Protein AF-A0AAD6SG02-F1 (afdb_monomer)

Solvent-accessible surface area (backbone atoms only — not comparable to full-atom values): 14757 Å² total; per-residue (Å²): 93,49,51,23,67,44,39,67,16,34,72,58,16,88,89,40,62,62,40,61,66,57,55,52,52,49,40,53,73,75,54,38,79,40,80,35,87,53,68,49,73,53,97,45,75,74,52,31,42,57,50,50,43,52,45,34,48,48,55,24,46,65,32,38,82,73,59,58,74,80,55,66,58,57,78,75,58,60,16,62,58,70,32,59,84,65,66,60,74,42,79,28,72,72,59,59,34,98,84,31,44,54,74,84,44,74,71,48,25,48,51,25,42,72,73,32,95,89,47,54,52,52,40,56,79,69,66,54,58,76,76,48,30,48,30,35,42,45,66,53,49,62,29,78,89,39,79,84,65,58,60,81,80,37,58,69,34,42,53,46,44,51,53,49,48,55,54,38,36,74,62,66,23,28,36,34,45,33,25,61,38,40,81,71,73,44,97,46,27,24,41,44,69,76,54,44,51,52,36,52,74,70,67,43,42,39,30,48,27,64,65,45,88,57,67,81,71,41,84,88,68,87,69,48,34,46,81,44,82,32,99,59,58,40,89,68,68,32,47,34,41,80,43,71,58,91,56,69,71,81,73,41,71,62,63,66,72,80,112

Radius of gyration: 18.02 Å; Cα contacts (8 Å, |Δi|>4): 432; chains: 1; bounding box: 45×38×44 Å

Sequence (259 aa):
MPHSHHSHSGQFCIHAAGTLQEGVLEAIRQGFQVYGLTECKSITPEEFALQFEHFLVEAHRIKLTHYITPLDLEELDSLLQRRRGLVEYIVGSVHHVNGIPIDFDLVTFRKAVESMESTLPATKDGGFLSVKPEIIEHLDLCRLYNSTLQLSEYPEALARVERNIIYAVRYEASFEINASALHKGWSTPYPGEDLLQIILKHGGRLILSNDSHGPHDRAGVTELWFLEHSETPNASGRNIKATKMDRPWAADAFWTRFS

pLDDT: mean 76.04, std 14.88, range [25.83, 96.69]

Secondary structure (DSSP, 8-state):
--EE-----TTT-TT--S-HHHHHHHHHHHT-SEE-------SSHHHHHHHHHHHHHHHHHHHHTTS------SSSHHHHHHTBTTB---EE---EETTEESSS-HHHHHHHHHTSSS--GGGS--GGGGG--SEE--TTGGGTT-TT--GGG-HHHHHHHHHHHHHHHHTT-EEEEBTHHHHTT-SS-BSPHHHHHHHHHTTPEEEE-TT---GGGGTT----EEEEE-SS--TTS-SEEEEE--S-GGG-TTGGG--

Nearest PDB structures (foldseek):
  2yxo-assembly1_B  TM=6.635E-01  e=6.349E-08  Thermus thermophilus
  8dkq-assembly1_A  TM=3.749E-01  e=1.890E+00  Sinorhizobium meliloti SM11
  8uq0-assembly1_A  TM=3.579E-01  e=2.145E+00  Sinorhizobium meliloti SM11

Foldseek 3Di:
DLEAADDEDVLQEVPHYHDPLVVVVVCVVLNHNYYHYAGDDDPDPVVRQVSVQVVQVVVQVSCVVVDGDDGDADVPQSGCVVDVASPQFHEFEAQDAPNFGCQDDPVSVVVSVVVDPLEQRLLPARPVCVLLTQEYELSPSSCVVPVPDDCVVVVVSVVSSLVVLLSNVVQQHAYEFALVVVVVVHPATGPDPVVVVSNVVNPHAYEYHDRDQAPVRPPPDQWHWDKDAAPDAGSSRHRIHIDTDPDRPRPDCSNVVVD

Organism: NCBI:txid1745969

Structure (mmCIF, N/CA/C/O backbone):
data_AF-A0AAD6SG02-F1
#
_entry.id   AF-A0AAD6SG02-F1
#
loop_
_atom_site.group_PDB
_atom_site.id
_atom_site.type_symbol
_atom_site.label_atom_id
_atom_site.label_alt_id
_atom_site.label_comp_id
_atom_site.label_asym_id
_atom_site.label_entity_id
_atom_site.label_seq_id
_atom_site.pdbx_PDB_ins_code
_atom_site.Cartn_x
_atom_site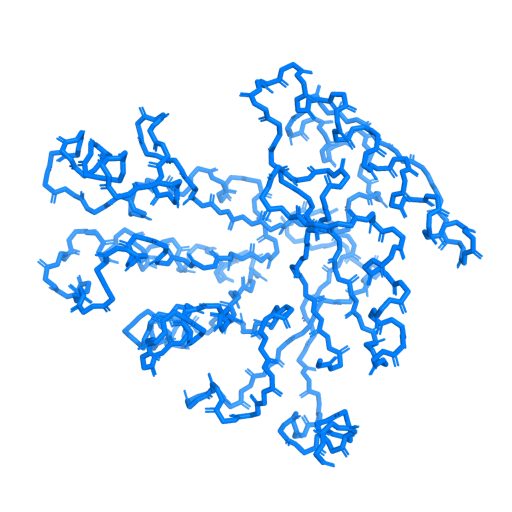.Cartn_y
_atom_site.Cartn_z
_atom_site.occupancy
_atom_site.B_iso_or_equiv
_atom_site.auth_seq_id
_atom_site.auth_comp_id
_atom_site.auth_asym_id
_atom_site.auth_atom_id
_atom_site.pdbx_PDB_model_num
ATOM 1 N N . MET A 1 1 ? -15.073 8.687 -0.119 1.00 64.50 1 MET A N 1
ATOM 2 C CA . MET A 1 1 ? -15.686 7.344 0.057 1.00 64.50 1 MET A CA 1
ATOM 3 C C . MET A 1 1 ? -16.028 7.170 1.536 1.00 64.50 1 MET A C 1
ATOM 5 O O . MET A 1 1 ? -15.550 7.997 2.300 1.00 64.50 1 MET A O 1
ATOM 9 N N . PRO A 1 2 ? -16.758 6.144 2.020 1.00 69.81 2 PRO A N 1
ATOM 10 C CA . PRO A 1 2 ? -16.883 5.975 3.470 1.00 69.81 2 PRO A CA 1
ATOM 11 C C . PRO A 1 2 ? -15.534 5.646 4.133 1.00 69.81 2 PRO A C 1
ATOM 13 O O . PRO A 1 2 ? -15.322 6.034 5.274 1.00 69.81 2 PRO A O 1
ATOM 16 N N . HIS A 1 3 ? -14.595 5.000 3.433 1.00 77.00 3 HIS A N 1
ATOM 17 C CA . HIS A 1 3 ? -13.292 4.620 3.988 1.00 77.00 3 HIS A CA 1
ATOM 18 C C . HIS A 1 3 ? -12.139 5.026 3.057 1.00 77.00 3 HIS A C 1
ATOM 20 O O . HIS A 1 3 ? -12.239 4.820 1.849 1.00 77.00 3 HIS A O 1
ATOM 26 N N . SER A 1 4 ? -11.049 5.558 3.613 1.00 78.88 4 SER A N 1
ATOM 27 C CA . SER A 1 4 ? -9.729 5.676 2.972 1.00 78.88 4 SER A CA 1
ATOM 28 C C . SER A 1 4 ? -8.669 5.160 3.938 1.00 78.88 4 SER A C 1
ATOM 30 O O . SER A 1 4 ? -8.746 5.461 5.127 1.00 78.88 4 SER A O 1
ATOM 32 N N . HIS A 1 5 ? -7.676 4.428 3.437 1.00 79.75 5 HIS A N 1
ATOM 33 C CA . HIS A 1 5 ? -6.598 3.846 4.250 1.00 79.75 5 HIS A CA 1
ATOM 34 C C . HIS A 1 5 ? -5.195 4.258 3.788 1.00 79.75 5 HIS A C 1
ATOM 36 O O . HIS A 1 5 ? -4.212 3.636 4.170 1.00 79.75 5 HIS A O 1
ATOM 42 N N . HIS A 1 6 ? -5.118 5.283 2.941 1.00 76.50 6 HIS A N 1
ATOM 43 C CA . HIS A 1 6 ? -3.871 5.860 2.461 1.00 76.50 6 HIS A CA 1
ATOM 44 C C . HIS A 1 6 ? -4.120 7.351 2.207 1.00 76.50 6 HIS A C 1
ATOM 46 O O . HIS A 1 6 ? -5.022 7.722 1.447 1.00 76.50 6 HIS A O 1
ATOM 52 N N . SER A 1 7 ? -3.374 8.202 2.910 1.00 77.69 7 SER A N 1
ATOM 53 C CA . SER A 1 7 ? -3.322 9.647 2.692 1.00 77.69 7 SER A CA 1
ATOM 54 C C . SER A 1 7 ? -2.002 10.250 3.182 1.00 77.69 7 SER A C 1
ATOM 56 O O . SER A 1 7 ? -1.331 9.689 4.050 1.00 77.69 7 SER A O 1
ATOM 58 N N . HIS A 1 8 ? -1.662 11.415 2.635 1.00 80.31 8 HIS A N 1
ATOM 59 C CA . HIS A 1 8 ? -0.479 12.193 2.987 1.00 80.31 8 HIS A CA 1
ATOM 60 C C . HIS A 1 8 ? -0.845 13.671 3.176 1.00 80.31 8 HIS A C 1
ATOM 62 O O . HIS A 1 8 ? -1.848 14.141 2.626 1.00 80.31 8 HIS A O 1
ATOM 68 N N . SER A 1 9 ? 0.008 14.423 3.866 1.00 82.12 9 SER A N 1
ATOM 69 C CA . SER A 1 9 ? -0.091 15.874 4.039 1.00 82.12 9 SER A CA 1
ATOM 70 C C . SER A 1 9 ? 1.241 16.556 3.738 1.00 82.12 9 SER A C 1
ATOM 72 O O . SER A 1 9 ? 2.309 16.038 4.053 1.00 82.12 9 SER A O 1
ATOM 74 N N . GLY A 1 10 ? 1.202 17.756 3.157 1.00 82.31 10 GLY A N 1
ATOM 75 C CA . GLY A 1 10 ? 2.411 18.537 2.842 1.00 82.31 10 GLY A CA 1
ATOM 76 C C . GLY A 1 10 ? 3.272 18.899 4.062 1.00 82.31 10 GLY A C 1
ATOM 77 O O . GLY A 1 10 ? 4.434 19.268 3.919 1.00 82.31 10 GLY A O 1
ATOM 78 N N . GLN A 1 11 ? 2.720 18.766 5.270 1.00 80.44 11 GLN A N 1
ATOM 79 C CA . GLN A 1 11 ? 3.432 18.894 6.542 1.00 80.44 11 GLN A CA 1
ATOM 80 C C . GLN A 1 11 ? 4.431 17.751 6.796 1.00 80.44 11 GLN A C 1
ATOM 82 O O . GLN A 1 11 ? 5.454 17.976 7.444 1.00 80.44 11 GLN A O 1
ATOM 87 N N . PHE A 1 12 ? 4.151 16.544 6.296 1.00 77.44 12 PHE A N 1
ATOM 88 C CA . PHE A 1 12 ? 4.945 15.339 6.561 1.00 77.44 12 PHE A CA 1
ATOM 89 C C . PHE A 1 12 ? 5.351 14.562 5.300 1.00 77.44 12 PHE A C 1
ATOM 91 O O . PHE A 1 12 ? 6.118 13.616 5.408 1.00 77.44 12 PHE A O 1
ATOM 98 N N . CYS A 1 13 ? 4.930 14.990 4.113 1.00 76.75 13 CYS A N 1
ATOM 99 C CA . CYS A 1 13 ? 5.252 14.375 2.830 1.00 76.75 13 CYS A CA 1
ATOM 100 C C . CYS A 1 13 ? 5.600 15.463 1.798 1.00 76.75 13 CYS A C 1
ATOM 102 O O . CYS A 1 13 ? 4.801 16.357 1.522 1.00 76.75 13 CYS A O 1
ATOM 104 N N . ILE A 1 14 ? 6.784 15.373 1.178 1.00 73.88 14 ILE A N 1
ATOM 105 C CA . ILE A 1 14 ? 7.303 16.410 0.259 1.00 73.88 14 ILE A CA 1
ATOM 106 C C . ILE A 1 14 ? 6.525 16.551 -1.062 1.00 73.88 14 ILE A C 1
ATOM 108 O O . ILE A 1 14 ? 6.726 17.523 -1.787 1.00 73.88 14 ILE A O 1
ATOM 112 N N . HIS A 1 15 ? 5.669 15.581 -1.394 1.00 72.19 15 HIS A N 1
ATOM 113 C CA . HIS A 1 15 ? 4.847 15.556 -2.610 1.00 72.19 15 HIS A CA 1
ATOM 114 C C . HIS A 1 15 ? 3.339 15.654 -2.320 1.00 72.19 15 HIS A C 1
ATOM 116 O O . HIS A 1 15 ? 2.517 15.396 -3.201 1.00 72.19 15 HIS A O 1
ATOM 122 N N . ALA A 1 16 ? 2.972 16.042 -1.098 1.00 80.19 16 ALA A N 1
ATOM 123 C CA . ALA A 1 16 ? 1.610 16.371 -0.699 1.00 80.19 16 ALA A CA 1
ATOM 124 C C . ALA A 1 16 ? 1.469 17.879 -0.415 1.00 80.19 16 ALA A C 1
ATOM 126 O O . ALA A 1 16 ? 2.435 18.639 -0.455 1.00 80.19 16 ALA A O 1
ATOM 127 N N . ALA A 1 17 ? 0.245 18.327 -0.136 1.00 82.25 17 ALA A N 1
ATOM 128 C CA . ALA A 1 17 ? -0.069 19.720 0.183 1.00 82.25 17 ALA A CA 1
ATOM 129 C C . ALA A 1 17 ? -0.876 19.817 1.488 1.00 82.25 17 ALA A C 1
ATOM 131 O O . ALA A 1 17 ? -1.448 18.827 1.944 1.00 82.25 17 ALA A O 1
ATOM 132 N N . GLY A 1 18 ? -0.916 21.010 2.086 1.00 86.06 18 GLY A N 1
ATOM 133 C CA . GLY A 1 18 ? -1.653 21.274 3.328 1.00 86.06 18 GLY A CA 1
ATOM 134 C C . GLY A 1 18 ? -1.067 20.604 4.576 1.00 86.06 18 GLY A C 1
ATOM 135 O O . GLY A 1 18 ? -0.029 19.944 4.542 1.00 86.06 18 GLY A O 1
ATOM 136 N N . THR A 1 19 ? -1.741 20.801 5.701 1.00 86.25 19 THR A N 1
ATOM 137 C CA . THR A 1 19 ? -1.412 20.208 7.004 1.00 86.25 19 THR A CA 1
ATOM 138 C C . THR A 1 19 ? -2.171 18.906 7.251 1.00 86.25 19 THR A C 1
ATOM 140 O O . THR A 1 19 ? -3.229 18.659 6.665 1.00 86.25 19 THR A O 1
ATOM 143 N N . LEU A 1 20 ? -1.671 18.086 8.181 1.00 81.00 20 LEU A N 1
ATOM 144 C CA . LEU A 1 20 ? -2.339 16.845 8.587 1.00 81.00 20 LEU A CA 1
ATOM 145 C C . LEU A 1 20 ? -3.751 17.123 9.132 1.00 81.00 20 LEU A C 1
ATOM 147 O O . LEU A 1 20 ? -4.699 16.387 8.853 1.00 81.00 20 LEU A O 1
ATOM 151 N N . GLN A 1 21 ? -3.909 18.231 9.865 1.00 77.88 21 GLN A N 1
ATOM 152 C CA . GLN A 1 21 ? -5.197 18.656 10.412 1.00 77.88 21 GLN A CA 1
ATOM 153 C C . GLN A 1 21 ? -6.187 19.089 9.319 1.00 77.88 21 GLN A C 1
ATOM 155 O O . GLN A 1 21 ? -7.368 18.761 9.424 1.00 77.88 21 GLN A O 1
ATOM 160 N N . GLU A 1 22 ? -5.744 19.789 8.270 1.00 83.00 22 GLU A N 1
ATOM 161 C CA . GLU A 1 22 ? -6.612 20.160 7.142 1.00 83.00 22 GLU A CA 1
ATOM 162 C C . GLU A 1 22 ? -7.128 18.922 6.399 1.00 83.00 22 GLU A C 1
ATOM 164 O O . GLU A 1 22 ? -8.326 18.838 6.132 1.00 83.00 22 GLU A O 1
ATOM 169 N N . GLY A 1 23 ? -6.269 17.922 6.160 1.00 81.31 23 GLY A N 1
ATOM 170 C CA . GLY A 1 23 ? -6.676 16.646 5.561 1.00 81.31 23 GLY A CA 1
ATOM 171 C C . GLY A 1 23 ? -7.733 15.901 6.388 1.00 81.31 23 GLY A C 1
ATOM 172 O O . GLY A 1 23 ? -8.735 15.436 5.845 1.00 81.31 23 GLY A O 1
ATOM 173 N N . VAL A 1 24 ? -7.569 15.849 7.716 1.00 75.75 24 VAL A N 1
ATOM 174 C CA . VAL A 1 24 ? -8.555 15.230 8.624 1.00 75.75 24 VAL A CA 1
ATOM 175 C C . VAL A 1 24 ? -9.878 16.001 8.651 1.00 75.75 24 VAL A C 1
ATOM 177 O O . VAL A 1 24 ? -10.946 15.390 8.589 1.00 75.75 24 VAL A O 1
ATOM 180 N N . LEU A 1 25 ? -9.837 17.336 8.718 1.00 75.19 25 LEU A N 1
ATOM 181 C CA . LEU A 1 25 ? -11.048 18.163 8.694 1.00 75.19 25 LEU A CA 1
ATOM 182 C C . LEU A 1 25 ? -11.808 18.018 7.370 1.00 75.19 25 LEU A C 1
ATOM 184 O O . LEU A 1 25 ? -13.037 17.947 7.378 1.00 75.19 25 LEU A O 1
ATOM 188 N N . GLU A 1 26 ? -11.095 17.916 6.249 1.00 81.25 26 GLU A N 1
ATOM 189 C CA . GLU A 1 26 ? -11.686 17.679 4.933 1.00 81.25 26 GLU A CA 1
ATOM 190 C C . GLU A 1 26 ? -12.313 16.278 4.829 1.00 81.25 26 GLU A C 1
ATOM 192 O O . GLU A 1 26 ? -13.443 16.146 4.354 1.00 81.25 26 GLU A O 1
ATOM 197 N N . ALA A 1 27 ? -11.660 15.241 5.363 1.00 74.00 27 ALA A N 1
ATOM 198 C CA . ALA A 1 27 ? -12.232 13.895 5.441 1.00 74.00 27 ALA A CA 1
ATOM 199 C C . ALA A 1 27 ? -13.530 13.859 6.275 1.00 74.00 27 ALA A C 1
ATOM 201 O O . ALA A 1 27 ? -14.532 13.272 5.852 1.00 74.00 27 ALA A O 1
ATOM 202 N N . ILE A 1 28 ? -13.558 14.549 7.423 1.00 73.19 28 ILE A N 1
ATOM 203 C CA . ILE A 1 28 ? -14.767 14.704 8.249 1.00 73.19 28 ILE A CA 1
ATOM 204 C C . ILE A 1 28 ? -15.854 15.469 7.478 1.00 73.19 28 ILE A C 1
ATOM 206 O O . ILE A 1 28 ? -17.007 15.035 7.457 1.00 73.19 28 ILE A O 1
ATOM 210 N N . ARG A 1 29 ? -15.500 16.569 6.797 1.00 77.69 29 ARG A N 1
ATOM 211 C CA . ARG A 1 29 ? -16.430 17.380 5.990 1.00 77.69 29 ARG A CA 1
ATOM 212 C C . ARG A 1 29 ? -17.061 16.574 4.853 1.00 77.69 29 ARG A C 1
ATOM 214 O O . ARG A 1 29 ? -18.251 16.730 4.585 1.00 77.69 29 ARG A O 1
ATOM 221 N N . GLN A 1 30 ? -16.287 15.705 4.204 1.00 75.31 30 GLN A N 1
ATOM 222 C CA . GLN A 1 30 ? -16.794 14.788 3.181 1.00 75.31 30 GLN A CA 1
ATOM 223 C C . GLN A 1 30 ? -17.605 13.616 3.769 1.00 75.31 30 GLN A C 1
ATOM 225 O O . GLN A 1 30 ? -18.385 12.981 3.059 1.00 75.31 30 GLN A O 1
ATOM 230 N N . GLY A 1 31 ? -17.484 13.347 5.071 1.00 68.88 31 GLY A N 1
ATOM 231 C CA . GLY A 1 31 ? -18.211 12.286 5.764 1.00 68.88 31 GLY A CA 1
ATOM 232 C C . GLY A 1 31 ? -17.570 10.905 5.633 1.00 68.88 31 GLY A C 1
ATOM 233 O O . GLY A 1 31 ? -18.296 9.911 5.558 1.00 68.88 31 GLY A O 1
ATOM 234 N N . PHE A 1 32 ? -16.235 10.837 5.587 1.00 69.88 32 PHE A N 1
ATOM 235 C CA . PHE A 1 32 ? -15.512 9.581 5.789 1.00 69.88 32 PHE A CA 1
ATOM 236 C C . PHE A 1 32 ? -15.795 9.033 7.202 1.00 69.88 32 PHE A C 1
ATOM 238 O O . PHE A 1 32 ? -15.821 9.773 8.182 1.00 69.88 32 PHE A O 1
ATOM 245 N N . GLN A 1 33 ? -16.010 7.723 7.287 1.00 69.56 33 GLN A N 1
ATOM 246 C CA . GLN A 1 33 ? -16.182 6.936 8.512 1.00 69.56 33 GLN A CA 1
ATOM 247 C C . GLN A 1 33 ? -14.834 6.388 9.012 1.00 69.56 33 GLN A C 1
ATOM 249 O O . GLN A 1 33 ? -14.610 6.310 10.215 1.00 69.56 33 GLN A O 1
ATOM 254 N N . VAL A 1 34 ? -13.923 6.055 8.087 1.00 72.75 34 VAL A N 1
ATOM 255 C CA . VAL A 1 34 ? -12.529 5.665 8.365 1.00 72.75 34 VAL A CA 1
ATOM 256 C C . VAL A 1 34 ? -11.608 6.492 7.474 1.00 72.75 34 VAL A C 1
ATOM 258 O O . VAL A 1 34 ? -11.817 6.566 6.260 1.00 72.75 34 VAL A O 1
ATOM 261 N N . TYR A 1 35 ? -10.587 7.107 8.067 1.00 74.25 35 TYR A N 1
ATOM 262 C CA . TYR A 1 35 ? -9.581 7.879 7.344 1.00 74.25 35 TYR A CA 1
ATOM 263 C C . TYR A 1 35 ? -8.181 7.585 7.889 1.00 74.25 35 TYR A C 1
ATOM 265 O O . TYR A 1 35 ? -7.862 7.881 9.039 1.00 74.25 35 TYR A O 1
ATOM 273 N N . GLY A 1 36 ? -7.367 6.955 7.050 1.00 74.38 36 GLY A N 1
ATOM 274 C CA . GLY A 1 36 ? -6.018 6.516 7.359 1.00 74.38 36 GLY A CA 1
ATOM 275 C C . GLY A 1 36 ? -4.967 7.601 7.155 1.00 74.38 36 GLY A C 1
ATOM 276 O O . GLY A 1 36 ? -4.883 8.171 6.070 1.00 74.38 36 GLY A O 1
ATOM 277 N N . LEU A 1 37 ? -4.145 7.845 8.179 1.00 76.44 37 LEU A N 1
ATOM 278 C CA . LEU A 1 37 ? -2.998 8.758 8.130 1.00 76.44 37 LEU A CA 1
ATOM 279 C C . LEU A 1 37 ? -1.721 7.940 7.899 1.00 76.44 37 LEU A C 1
ATOM 281 O O . LEU A 1 37 ? -1.362 7.131 8.753 1.00 76.44 37 LEU A O 1
ATOM 285 N N . THR A 1 38 ? -1.070 8.111 6.747 1.00 69.81 38 THR A N 1
ATOM 286 C CA . THR A 1 38 ? 0.000 7.215 6.273 1.00 69.81 38 THR A CA 1
ATOM 287 C C . THR A 1 38 ? 1.117 8.024 5.616 1.00 69.81 38 THR A C 1
ATOM 289 O O . THR A 1 38 ? 1.310 7.972 4.405 1.00 69.81 38 THR A O 1
ATOM 292 N N . GLU A 1 39 ? 1.809 8.848 6.397 1.00 76.62 39 GLU A N 1
ATOM 293 C CA . GLU A 1 39 ? 2.828 9.764 5.871 1.00 76.62 39 GLU A CA 1
ATOM 294 C C . GLU A 1 39 ? 4.090 9.049 5.370 1.00 76.62 39 GLU A C 1
ATOM 296 O O . GLU A 1 39 ? 4.428 7.948 5.813 1.00 76.62 39 GLU A O 1
ATOM 301 N N . CYS A 1 40 ? 4.797 9.693 4.440 1.00 68.19 40 CYS A N 1
ATOM 302 C CA . CYS A 1 40 ? 5.944 9.125 3.737 1.00 68.19 40 CYS A CA 1
ATOM 303 C C . CYS A 1 40 ? 7.120 10.122 3.611 1.00 68.19 40 CYS A C 1
ATOM 305 O O . CYS A 1 40 ? 7.047 11.279 4.001 1.00 68.19 40 CYS A O 1
ATOM 307 N N . LYS A 1 41 ? 8.257 9.613 3.136 1.00 63.38 41 LYS A N 1
ATOM 308 C CA . LYS A 1 41 ? 9.627 9.996 3.526 1.00 63.38 41 LYS A CA 1
ATOM 309 C C . LYS A 1 41 ? 10.068 11.476 3.401 1.00 63.38 41 LYS A C 1
ATOM 311 O O . LYS A 1 41 ? 9.853 12.132 2.384 1.00 63.38 41 LYS A O 1
ATOM 316 N N . SER A 1 42 ? 10.903 11.893 4.362 1.00 52.19 42 SER A N 1
ATOM 317 C CA . SER A 1 42 ? 11.936 12.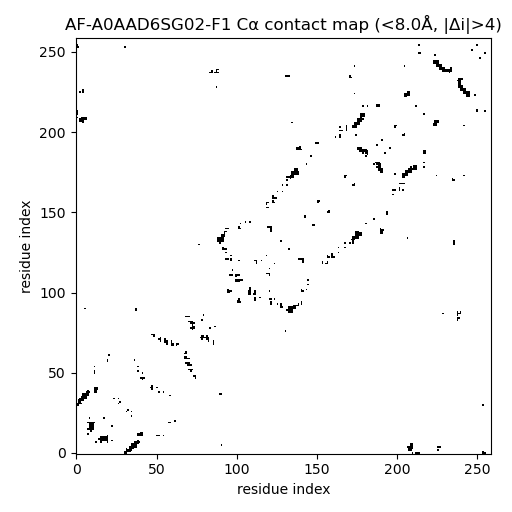939 4.215 1.00 52.19 42 SER A CA 1
ATOM 318 C C . SER A 1 42 ? 13.141 12.498 3.369 1.00 52.19 42 SER A C 1
ATOM 320 O O . SER A 1 42 ? 13.303 11.323 3.030 1.00 52.19 42 SER A O 1
ATOM 322 N N . ILE A 1 43 ? 14.004 13.465 3.040 1.00 52.69 43 ILE A N 1
ATOM 323 C CA . ILE A 1 43 ? 15.112 13.339 2.080 1.00 52.69 43 ILE A CA 1
ATOM 324 C C . ILE A 1 43 ? 16.206 12.367 2.569 1.00 52.69 43 ILE A C 1
ATOM 326 O O . ILE A 1 43 ? 16.766 11.622 1.761 1.00 52.69 43 ILE A O 1
ATOM 330 N N . THR A 1 44 ? 16.484 12.309 3.876 1.00 55.84 44 THR A N 1
ATOM 331 C CA . THR A 1 44 ? 17.497 11.419 4.477 1.00 55.84 44 THR A CA 1
ATOM 332 C C . THR A 1 44 ? 16.929 10.510 5.587 1.00 55.84 44 THR A C 1
ATOM 334 O O . THR A 1 44 ? 15.844 10.773 6.109 1.00 55.84 44 THR A O 1
ATOM 337 N N . PRO A 1 45 ? 17.629 9.418 5.975 1.00 57.56 45 PRO A N 1
ATOM 338 C CA . PRO A 1 45 ? 17.186 8.538 7.065 1.00 57.56 45 PRO A CA 1
ATOM 339 C C . PRO A 1 45 ? 17.100 9.229 8.434 1.00 57.56 45 PRO A C 1
ATOM 341 O O . PRO A 1 45 ? 16.191 8.941 9.204 1.00 57.56 45 PRO A O 1
ATOM 344 N N . GLU A 1 46 ? 18.016 10.155 8.721 1.00 60.12 46 GLU A N 1
ATOM 345 C CA . GLU A 1 46 ? 18.084 10.877 10.002 1.00 60.12 46 GLU A CA 1
ATOM 346 C C . GLU A 1 46 ? 16.958 11.920 10.116 1.00 60.12 46 GLU A C 1
ATOM 348 O O . GLU A 1 46 ? 16.364 12.093 11.179 1.00 60.12 46 GLU A O 1
ATOM 353 N N . GLU A 1 47 ? 16.590 12.566 9.005 1.00 65.88 47 GLU A N 1
ATOM 354 C CA . GLU A 1 47 ? 15.403 13.429 8.939 1.00 65.88 47 GLU A CA 1
ATOM 355 C C . GLU A 1 47 ? 14.101 12.622 9.027 1.00 65.88 47 GLU A C 1
ATOM 357 O O . GLU A 1 47 ? 13.145 13.083 9.647 1.00 65.88 47 GLU A O 1
ATOM 362 N N . PHE A 1 48 ? 14.055 11.421 8.433 1.00 65.31 48 PHE A N 1
ATOM 363 C CA . PHE A 1 48 ? 12.877 10.550 8.485 1.00 65.31 48 PHE A CA 1
ATOM 364 C C . PHE A 1 48 ? 12.511 10.173 9.920 1.00 65.31 48 PHE A C 1
ATOM 366 O O . PHE A 1 48 ? 11.339 10.263 10.273 1.00 65.31 48 PHE A O 1
ATOM 373 N N . ALA A 1 49 ? 13.502 9.826 10.744 1.00 66.56 49 ALA A N 1
ATOM 374 C CA . ALA A 1 49 ? 13.320 9.560 12.165 1.00 66.56 49 ALA A CA 1
ATOM 375 C C . ALA A 1 49 ? 12.561 10.700 12.865 1.00 66.56 49 ALA A C 1
ATOM 377 O O . ALA A 1 49 ? 11.425 10.532 13.306 1.00 66.56 49 ALA A O 1
ATOM 378 N N . LEU A 1 50 ? 13.148 11.899 12.871 1.00 71.00 50 LEU A N 1
ATOM 379 C CA . LEU A 1 50 ? 12.583 13.071 13.541 1.00 71.00 50 LEU A CA 1
ATOM 380 C C . LEU A 1 50 ? 11.236 13.516 12.943 1.00 71.00 50 LEU A C 1
ATOM 382 O O . LEU A 1 50 ? 10.328 13.907 13.677 1.00 71.00 50 LEU A O 1
ATOM 386 N N . GLN A 1 51 ? 11.084 13.455 11.617 1.00 74.88 51 GLN A N 1
ATOM 387 C CA . GLN A 1 51 ? 9.819 13.773 10.954 1.00 74.88 51 GLN A CA 1
ATOM 388 C C . GLN A 1 51 ? 8.716 12.794 11.359 1.00 74.88 51 GLN A C 1
ATOM 390 O O . GLN A 1 51 ? 7.583 13.216 11.589 1.00 74.88 51 GLN A O 1
ATOM 395 N N . PHE A 1 52 ? 9.034 11.505 11.454 1.00 73.94 52 PHE A N 1
ATOM 396 C CA . PHE A 1 52 ? 8.074 10.476 11.818 1.00 73.94 52 PHE A CA 1
ATOM 397 C C . PHE A 1 52 ? 7.645 10.585 13.291 1.00 73.94 52 PHE A C 1
ATOM 399 O O . PHE A 1 52 ? 6.462 10.435 13.592 1.00 73.94 52 PHE A O 1
ATOM 406 N N . GLU A 1 53 ? 8.559 10.947 14.197 1.00 72.44 53 GLU A N 1
ATOM 407 C CA . GLU A 1 53 ? 8.235 11.284 15.594 1.00 72.44 53 GLU A CA 1
ATOM 408 C C . GLU A 1 53 ? 7.257 12.479 15.642 1.00 72.44 53 GLU A C 1
ATOM 410 O O . GLU A 1 53 ? 6.199 12.412 16.268 1.00 72.44 53 GLU A O 1
ATOM 415 N N . HIS A 1 54 ? 7.535 13.556 14.893 1.00 79.19 54 HIS A N 1
ATOM 416 C CA . HIS A 1 54 ? 6.619 14.699 14.777 1.00 79.19 54 HIS A CA 1
ATOM 417 C C . HIS A 1 54 ? 5.264 14.331 14.145 1.00 79.19 54 HIS A C 1
ATOM 419 O O . HIS A 1 54 ? 4.232 14.852 14.574 1.00 79.19 54 HIS A O 1
ATOM 425 N N . PHE A 1 55 ? 5.246 13.429 13.159 1.00 79.44 55 PHE A N 1
ATOM 426 C CA . PHE A 1 55 ? 4.013 12.891 12.584 1.00 79.44 55 PHE A CA 1
ATOM 427 C C . PHE A 1 55 ? 3.205 12.137 13.637 1.00 79.44 55 PHE A C 1
ATOM 429 O O . PHE A 1 55 ? 2.012 12.394 13.768 1.00 79.44 55 PHE A O 1
ATOM 436 N N . LEU A 1 56 ? 3.828 11.260 14.428 1.00 74.88 56 LEU A N 1
ATOM 437 C CA . LEU A 1 56 ? 3.125 10.550 15.491 1.00 74.88 56 LEU A CA 1
ATOM 438 C C . LEU A 1 56 ? 2.603 11.497 16.562 1.00 74.88 56 LEU A C 1
ATOM 440 O O . LEU A 1 56 ? 1.450 11.346 16.965 1.00 74.88 56 LEU A O 1
ATOM 444 N N . VAL A 1 57 ? 3.389 12.491 16.987 1.00 74.19 57 VAL A N 1
ATOM 445 C CA . VAL A 1 57 ? 2.910 13.556 17.881 1.00 74.19 57 VAL A CA 1
ATOM 446 C C . VAL A 1 57 ? 1.646 14.190 17.322 1.00 74.19 57 VAL A C 1
ATOM 448 O O . VAL A 1 57 ? 0.647 14.273 18.033 1.00 74.19 57 VAL A O 1
ATOM 451 N N . GLU A 1 58 ? 1.666 14.617 16.062 1.00 74.81 58 GLU A N 1
ATOM 452 C CA . GLU A 1 58 ? 0.576 15.384 15.468 1.00 74.81 58 GLU A CA 1
ATOM 453 C C . GLU A 1 58 ? -0.650 14.518 15.147 1.00 74.81 58 GLU A C 1
ATOM 455 O O . GLU A 1 58 ? -1.772 14.894 15.485 1.00 74.81 58 GLU A O 1
ATOM 460 N N . ALA A 1 59 ? -0.456 13.319 14.597 1.00 70.81 59 ALA A N 1
ATOM 461 C CA . ALA A 1 59 ? -1.511 12.335 14.374 1.00 70.81 59 ALA A CA 1
ATOM 462 C C . ALA A 1 59 ? -2.184 11.948 15.697 1.00 70.81 59 ALA A C 1
ATOM 464 O O . ALA A 1 59 ? -3.413 11.954 15.795 1.00 70.81 59 ALA A O 1
ATOM 465 N N . HIS A 1 60 ? -1.398 11.692 16.749 1.00 68.06 60 HIS A N 1
ATOM 466 C CA . HIS A 1 60 ? -1.944 11.437 18.076 1.00 68.06 60 HIS A CA 1
ATOM 467 C C . HIS A 1 60 ? -2.521 12.683 18.748 1.00 68.06 60 HIS A C 1
ATOM 469 O O . HIS A 1 60 ? -3.425 12.518 19.557 1.00 68.06 60 HIS A O 1
ATOM 475 N N . ARG A 1 61 ? -2.073 13.907 18.426 1.00 68.69 61 ARG A N 1
ATOM 476 C CA . ARG A 1 61 ? -2.670 15.170 18.902 1.00 68.69 61 ARG A CA 1
ATOM 477 C C . ARG A 1 61 ? -4.043 15.413 18.271 1.00 68.69 61 ARG A C 1
ATOM 479 O O . ARG A 1 61 ? -4.975 15.801 18.971 1.00 68.69 61 ARG A O 1
ATOM 486 N N . ILE A 1 62 ? -4.166 15.173 16.966 1.00 63.22 62 ILE A N 1
ATOM 487 C CA . ILE A 1 62 ? -5.417 15.296 16.206 1.00 63.22 62 ILE A CA 1
ATOM 488 C C . ILE A 1 62 ? -6.398 14.191 16.611 1.00 63.22 62 ILE A C 1
ATOM 490 O O . ILE A 1 62 ? -7.585 14.469 16.782 1.00 63.22 62 ILE A O 1
ATOM 494 N N . LYS A 1 63 ? -5.904 12.968 16.864 1.00 60.44 63 LYS A N 1
ATOM 495 C CA . LYS A 1 63 ? -6.681 11.952 17.582 1.00 60.44 63 LYS A CA 1
ATOM 496 C C . LYS A 1 63 ? -7.057 12.458 18.972 1.00 60.44 63 LYS A C 1
ATOM 498 O O . LYS A 1 63 ? -8.230 12.457 19.273 1.00 60.44 63 LYS A O 1
ATOM 503 N N . LEU A 1 64 ? -6.128 12.973 19.786 1.00 41.72 64 LEU A N 1
ATOM 504 C CA . LEU A 1 64 ? -6.332 13.428 21.179 1.00 41.72 64 LEU A CA 1
ATOM 505 C C . LEU A 1 64 ? -7.422 14.472 21.385 1.00 41.72 64 LEU A C 1
ATOM 507 O O . LEU A 1 64 ? -8.124 14.403 22.391 1.00 41.72 64 LEU A O 1
ATOM 511 N N . THR A 1 65 ? -7.564 15.439 20.477 1.00 43.00 65 THR A N 1
ATOM 512 C CA . THR A 1 65 ? -8.671 16.407 20.544 1.00 43.00 65 THR A CA 1
ATOM 513 C C . THR A 1 65 ? -10.040 15.735 20.354 1.00 43.00 65 THR A C 1
ATOM 515 O O . THR A 1 65 ? -11.062 16.358 20.628 1.00 43.00 65 THR A O 1
ATOM 518 N N . HIS A 1 66 ? -10.038 14.444 19.996 1.00 47.34 66 HIS A N 1
ATOM 519 C CA . HIS A 1 66 ? -11.131 13.472 20.036 1.00 47.34 66 HIS A CA 1
ATOM 520 C C . HIS A 1 66 ? -10.725 12.116 20.719 1.00 47.34 66 HIS A C 1
ATOM 522 O O . HIS A 1 66 ? -11.411 11.120 20.510 1.00 47.34 66 HIS A O 1
ATOM 528 N N . TYR A 1 67 ? -9.663 12.084 21.561 1.00 25.83 67 TYR A N 1
ATOM 529 C CA . TYR A 1 67 ? -8.908 10.921 22.128 1.00 25.83 67 TYR A CA 1
ATOM 530 C C . TYR A 1 67 ? -8.142 9.994 21.120 1.00 25.83 67 TYR A C 1
ATOM 532 O O . TYR A 1 67 ? -8.700 9.592 20.109 1.00 25.83 67 TYR A O 1
ATOM 540 N N . ILE A 1 68 ? -6.875 9.542 21.304 1.00 27.92 68 ILE A N 1
ATOM 541 C CA . ILE A 1 68 ? -5.839 9.723 22.363 1.00 27.92 68 ILE A CA 1
ATOM 542 C C . ILE A 1 68 ? -4.370 9.468 21.852 1.00 27.92 68 ILE A C 1
ATOM 544 O O . ILE A 1 68 ? -4.138 9.138 20.686 1.00 27.92 68 ILE A O 1
ATOM 548 N N . THR A 1 69 ? -3.381 9.629 22.746 1.00 28.80 69 THR A N 1
ATOM 549 C CA . THR A 1 69 ? -1.894 9.569 22.628 1.00 28.80 69 THR A CA 1
ATOM 550 C C . THR A 1 69 ? -1.230 8.330 23.287 1.00 28.80 69 THR A C 1
ATOM 552 O O . THR A 1 69 ? -1.964 7.570 23.919 1.00 28.80 69 THR A O 1
ATOM 555 N N . PRO A 1 70 ? 0.129 8.153 23.313 1.00 34.66 70 PRO A N 1
ATOM 556 C CA . PRO A 1 70 ? 1.224 8.805 22.545 1.00 34.66 70 PRO A CA 1
ATOM 557 C C . PRO A 1 70 ? 2.399 7.899 22.030 1.00 34.66 70 PRO A C 1
ATOM 559 O O . PRO A 1 70 ? 3.071 7.262 22.842 1.00 34.66 70 PRO A O 1
ATOM 562 N N . LEU A 1 71 ? 2.802 8.087 20.755 1.00 36.69 71 LEU A N 1
ATOM 563 C CA . LEU A 1 71 ? 4.211 8.266 20.289 1.00 36.69 71 LEU A CA 1
ATOM 564 C C . LEU A 1 71 ? 5.244 7.085 20.239 1.00 36.69 71 LEU A C 1
ATOM 566 O O . LEU A 1 71 ? 5.257 6.295 21.165 1.00 36.69 71 LEU A O 1
ATOM 570 N N . ASP A 1 72 ? 6.105 7.082 19.185 1.00 33.75 72 ASP A N 1
ATOM 571 C CA . ASP A 1 72 ? 7.574 6.877 18.830 1.00 33.75 72 ASP A CA 1
ATOM 572 C C . ASP A 1 72 ? 8.689 5.829 19.181 1.00 33.75 72 ASP A C 1
ATOM 574 O O . ASP A 1 72 ? 8.792 5.125 20.175 1.00 33.75 72 ASP A O 1
ATOM 578 N N . LEU A 1 73 ? 9.679 5.722 18.303 1.00 37.72 73 LEU A N 1
ATOM 579 C CA . LEU A 1 73 ? 9.910 4.426 17.691 1.00 37.72 73 LEU A CA 1
ATOM 580 C C . LEU A 1 73 ? 11.404 4.251 17.207 1.00 37.72 73 LEU A C 1
ATOM 582 O O . LEU A 1 73 ? 12.253 4.823 17.872 1.00 37.72 73 LEU A O 1
ATOM 586 N N . GLU A 1 74 ? 11.799 3.358 16.258 1.00 43.06 74 GLU A N 1
ATOM 587 C CA . GLU A 1 74 ? 13.205 2.831 16.082 1.00 43.06 74 GLU A CA 1
ATOM 588 C C . GLU A 1 74 ? 14.321 3.684 15.499 1.00 43.06 74 GLU A C 1
ATOM 590 O O . GLU A 1 74 ? 15.283 3.885 16.236 1.00 43.06 74 GLU A O 1
ATOM 595 N N . GLU A 1 75 ? 14.341 3.940 14.183 1.00 55.12 75 GLU A N 1
ATOM 596 C CA . GLU A 1 75 ? 13.158 4.239 13.361 1.00 55.12 75 GLU A CA 1
ATOM 597 C C . GLU A 1 75 ? 12.780 3.326 12.143 1.00 55.12 75 GLU A C 1
ATOM 599 O O . GLU A 1 75 ? 12.348 3.857 11.120 1.00 55.12 75 GLU A O 1
ATOM 604 N N . LEU A 1 76 ? 12.785 1.971 12.228 1.00 48.03 76 LEU A N 1
ATOM 605 C CA . LEU A 1 76 ? 11.916 1.118 11.367 1.00 48.03 76 LEU A CA 1
ATOM 606 C C . LEU A 1 76 ? 11.164 -0.108 11.986 1.00 48.03 76 LEU A C 1
ATOM 608 O O . LEU A 1 76 ? 9.955 -0.186 11.777 1.00 48.03 76 LEU A O 1
ATOM 612 N N . ASP A 1 77 ? 11.770 -1.052 12.731 1.00 45.44 77 ASP A N 1
ATOM 613 C CA . ASP A 1 77 ? 11.075 -2.250 13.299 1.00 45.44 77 ASP A CA 1
ATOM 614 C C . ASP A 1 77 ? 11.028 -2.305 14.837 1.00 45.44 77 ASP A C 1
ATOM 616 O O . ASP A 1 77 ? 9.946 -2.469 15.409 1.00 45.44 77 ASP A O 1
ATOM 620 N N . SER A 1 78 ? 12.124 -1.986 15.545 1.00 45.97 78 SER A N 1
ATOM 621 C CA . SER A 1 78 ? 12.056 -1.599 16.970 1.00 45.97 78 SER A CA 1
ATOM 622 C C . SER A 1 78 ? 11.149 -0.356 17.163 1.00 45.97 78 SER A C 1
ATOM 624 O O . SER A 1 78 ? 10.817 0.003 18.286 1.00 45.97 78 SER A O 1
ATOM 626 N N . LEU A 1 79 ? 10.693 0.256 16.051 1.00 49.22 79 LEU A N 1
ATOM 627 C CA . LEU A 1 79 ? 9.573 1.171 15.924 1.00 49.22 79 LEU A CA 1
ATOM 628 C C . LEU A 1 79 ? 8.365 0.389 16.447 1.00 49.22 79 LEU A C 1
ATOM 630 O O . LEU A 1 79 ? 7.982 0.494 17.614 1.00 49.22 79 LEU A O 1
ATOM 634 N N . LEU A 1 80 ? 7.826 -0.459 15.592 1.00 53.03 80 LEU A N 1
ATOM 635 C CA . LEU A 1 80 ? 6.592 -1.204 15.770 1.00 53.03 80 LEU A CA 1
ATOM 636 C C . LEU A 1 80 ? 6.583 -2.037 17.065 1.00 53.03 80 LEU A C 1
ATOM 638 O O . LEU A 1 80 ? 5.513 -2.294 17.615 1.00 53.03 80 LEU A O 1
ATOM 642 N N . GLN A 1 81 ? 7.763 -2.395 17.589 1.00 55.28 81 GLN A N 1
ATOM 643 C CA . GLN A 1 81 ? 7.943 -2.981 18.920 1.00 55.28 81 GLN A CA 1
ATOM 644 C C . GLN A 1 81 ? 7.864 -1.974 20.089 1.00 55.28 81 GLN A C 1
ATOM 646 O O . GLN A 1 81 ? 7.058 -2.200 20.994 1.00 55.28 81 GLN A O 1
ATOM 651 N N . ARG A 1 82 ? 8.673 -0.892 20.126 1.00 51.91 82 ARG A N 1
ATOM 652 C CA . ARG A 1 82 ? 8.819 -0.011 21.316 1.00 51.91 82 ARG A CA 1
ATOM 653 C C . ARG A 1 82 ? 7.512 0.630 21.766 1.00 51.91 82 ARG A C 1
ATOM 655 O O . ARG A 1 82 ? 7.329 0.846 22.962 1.00 51.91 82 ARG A O 1
ATOM 662 N N . ARG A 1 83 ? 6.620 0.949 20.827 1.00 56.78 83 ARG A N 1
ATOM 663 C CA . ARG A 1 83 ? 5.302 1.534 21.133 1.00 56.78 83 ARG A CA 1
ATOM 664 C C . ARG A 1 83 ? 4.212 0.895 20.271 1.00 56.78 83 ARG A C 1
ATOM 666 O O . ARG A 1 83 ? 3.317 1.520 19.700 1.00 56.78 83 ARG A O 1
ATOM 673 N N . ARG A 1 84 ? 4.313 -0.432 20.219 1.00 56.72 84 ARG A N 1
ATOM 674 C CA . ARG A 1 84 ? 3.239 -1.351 19.862 1.00 56.72 84 ARG A CA 1
ATOM 675 C C . ARG A 1 84 ? 1.930 -0.909 20.530 1.00 56.72 84 ARG A C 1
ATOM 677 O O . ARG A 1 84 ? 1.865 -0.838 21.753 1.00 56.72 84 ARG A O 1
ATOM 684 N N . GLY A 1 85 ? 0.913 -0.612 19.721 1.00 59.91 85 GLY A N 1
ATOM 685 C CA . GLY A 1 85 ? -0.363 -0.040 20.173 1.00 59.91 85 GLY A CA 1
ATOM 686 C C . GLY A 1 85 ? -0.623 1.402 19.720 1.00 59.91 85 GLY A C 1
ATOM 687 O O . GLY A 1 85 ? -1.724 1.894 19.934 1.00 59.91 85 GLY A O 1
ATOM 688 N N . LEU A 1 86 ? 0.350 2.069 19.085 1.00 67.44 86 LEU A N 1
ATOM 689 C CA . LEU A 1 86 ? 0.205 3.453 18.600 1.00 67.44 86 LEU A CA 1
ATOM 690 C C . LEU A 1 86 ? 0.218 3.548 17.068 1.00 67.44 86 LEU A C 1
ATOM 692 O O . LEU A 1 86 ? -0.609 4.249 16.489 1.00 67.44 86 LEU A O 1
ATOM 696 N N . VAL A 1 87 ? 1.051 2.739 16.403 1.00 72.00 87 VAL A N 1
ATOM 697 C CA . VAL A 1 87 ? 0.849 2.396 14.986 1.00 72.00 87 VAL A CA 1
ATOM 698 C C . VAL A 1 87 ? -0.211 1.298 14.899 1.00 72.00 87 VAL A C 1
ATOM 700 O O . VAL A 1 87 ? 0.018 0.159 15.313 1.00 72.00 87 VAL A O 1
ATOM 703 N N . GLU A 1 88 ? -1.378 1.654 14.368 1.00 80.06 88 GLU A N 1
ATOM 704 C CA . GLU A 1 88 ? -2.523 0.749 14.204 1.00 80.06 88 GLU A CA 1
ATOM 705 C C . GLU A 1 88 ? -2.311 -0.242 13.053 1.00 80.06 88 GLU A C 1
ATOM 707 O O . GLU A 1 88 ? -2.640 -1.417 13.192 1.00 80.06 88 GLU A O 1
ATOM 712 N N . TYR A 1 89 ? -1.727 0.214 11.942 1.00 83.81 89 TYR A N 1
ATOM 713 C CA .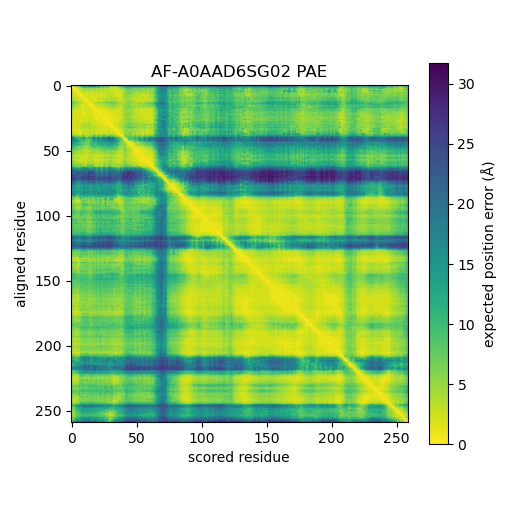 TYR A 1 89 ? -1.420 -0.588 10.757 1.00 83.81 89 TYR A CA 1
ATOM 714 C C . TYR A 1 89 ? -0.257 0.013 9.964 1.00 83.81 89 TYR A C 1
ATOM 716 O O . TYR A 1 89 ? 0.133 1.158 10.185 1.00 83.81 89 TYR A O 1
ATOM 724 N N . ILE A 1 90 ? 0.287 -0.771 9.036 1.00 80.12 90 ILE A N 1
ATOM 725 C CA . ILE A 1 90 ? 1.341 -0.359 8.106 1.00 80.12 90 ILE A CA 1
ATOM 726 C C . ILE A 1 90 ? 0.827 -0.503 6.675 1.00 80.12 90 ILE A C 1
ATOM 728 O O . ILE A 1 90 ? 0.192 -1.508 6.338 1.00 80.12 90 ILE A O 1
ATOM 732 N N . VAL A 1 91 ? 1.182 0.462 5.828 1.00 82.75 91 VAL A N 1
ATOM 733 C CA . VAL A 1 91 ? 1.094 0.335 4.373 1.00 82.75 91 VAL A CA 1
ATOM 734 C C . VAL A 1 91 ? 2.487 0.038 3.813 1.00 82.75 91 VAL A C 1
ATOM 736 O O . VAL A 1 91 ? 3.470 0.666 4.202 1.00 82.75 91 VAL A O 1
ATOM 739 N N . GLY A 1 92 ? 2.592 -0.994 2.978 1.00 80.88 92 GLY A N 1
ATOM 740 C CA . GLY A 1 92 ? 3.847 -1.497 2.428 1.00 80.88 92 GLY A CA 1
ATOM 741 C C . GLY A 1 92 ? 3.958 -1.270 0.931 1.00 80.88 92 GLY A C 1
ATOM 742 O O . GLY A 1 92 ? 3.023 -1.567 0.189 1.00 80.88 92 GLY A O 1
ATOM 743 N N . SER A 1 93 ? 5.123 -0.782 0.507 1.00 79.31 93 SER A N 1
ATOM 744 C CA . SER A 1 93 ? 5.296 -0.161 -0.802 1.00 79.31 93 SER A CA 1
ATOM 745 C C . SER A 1 93 ? 6.705 -0.310 -1.378 1.00 79.31 93 SER A C 1
ATOM 747 O O . SER A 1 93 ? 7.662 -0.607 -0.655 1.00 79.31 93 SER A O 1
ATOM 749 N N . VAL A 1 94 ? 6.846 -0.062 -2.684 1.00 80.12 94 VAL A N 1
ATOM 750 C CA . VAL A 1 94 ? 8.124 -0.070 -3.415 1.00 80.12 94 VAL A CA 1
ATOM 751 C C . VAL A 1 94 ? 8.251 1.194 -4.264 1.00 80.12 94 VAL A C 1
ATOM 753 O O . VAL A 1 94 ? 7.845 1.221 -5.420 1.00 80.12 94 VAL A O 1
ATOM 756 N N . HIS A 1 95 ? 8.895 2.221 -3.708 1.00 77.75 95 HIS A N 1
ATOM 757 C CA . HIS A 1 95 ? 9.223 3.463 -4.429 1.00 77.75 95 HIS A CA 1
ATOM 758 C C . HIS A 1 95 ? 10.657 3.491 -4.980 1.00 77.75 95 HIS A C 1
ATOM 760 O O . HIS A 1 95 ? 11.019 4.411 -5.703 1.00 77.75 95 HIS A O 1
ATOM 766 N N . HIS A 1 96 ? 11.515 2.536 -4.605 1.00 73.88 96 HIS A N 1
ATOM 767 C CA . HIS A 1 96 ? 12.943 2.558 -4.937 1.00 73.88 96 HIS A CA 1
ATOM 768 C C . HIS A 1 96 ? 13.453 1.183 -5.368 1.00 73.88 96 HIS A C 1
ATOM 770 O O . HIS A 1 96 ? 13.103 0.160 -4.782 1.00 73.88 96 HIS A O 1
ATOM 776 N N . VAL A 1 97 ? 14.359 1.172 -6.347 1.00 73.62 97 VAL A N 1
ATOM 777 C CA . VAL A 1 97 ? 15.003 -0.029 -6.891 1.00 73.62 97 VAL A CA 1
ATOM 778 C C . VAL A 1 97 ? 16.488 0.252 -7.054 1.00 73.62 97 VAL A C 1
ATOM 780 O O . VAL A 1 97 ? 16.870 1.256 -7.638 1.00 73.62 97 VAL A O 1
ATOM 783 N N . ASN A 1 98 ? 17.341 -0.595 -6.469 1.00 74.88 98 ASN A N 1
ATOM 784 C CA . ASN A 1 98 ? 18.792 -0.349 -6.373 1.00 74.88 98 ASN A CA 1
ATOM 785 C C . ASN A 1 98 ? 19.156 1.020 -5.747 1.00 74.88 98 ASN A C 1
ATOM 787 O O . ASN A 1 98 ? 20.219 1.567 -6.018 1.00 74.88 98 ASN A O 1
ATOM 791 N N . GLY A 1 99 ? 18.274 1.575 -4.904 1.00 71.06 99 GLY A N 1
ATOM 792 C CA . GLY A 1 99 ? 18.418 2.917 -4.325 1.00 71.06 99 GLY A CA 1
ATOM 793 C C . GLY A 1 99 ? 17.964 4.066 -5.237 1.00 71.06 99 GLY A C 1
ATOM 794 O O . GLY A 1 99 ? 18.014 5.215 -4.816 1.00 71.06 99 GLY A O 1
ATOM 795 N N . ILE A 1 100 ? 17.494 3.773 -6.452 1.00 74.62 100 ILE A N 1
ATOM 796 C CA . ILE A 1 100 ? 17.005 4.749 -7.433 1.00 74.62 100 ILE A CA 1
ATOM 797 C C . ILE A 1 100 ? 15.471 4.854 -7.315 1.00 74.62 100 ILE A C 1
ATOM 799 O O . ILE A 1 100 ? 14.812 3.810 -7.353 1.00 74.62 100 ILE A O 1
ATOM 803 N N . PRO A 1 101 ? 14.883 6.060 -7.180 1.00 77.00 101 PRO A N 1
ATOM 804 C CA . PRO A 1 101 ? 13.429 6.249 -7.193 1.00 77.00 101 PRO A CA 1
ATOM 805 C C . PRO A 1 101 ? 12.779 5.752 -8.495 1.00 77.00 101 PRO A C 1
ATOM 807 O O . PRO A 1 101 ? 13.352 5.915 -9.574 1.00 77.00 101 PRO A O 1
ATOM 810 N N . ILE A 1 102 ? 11.570 5.190 -8.415 1.00 79.44 102 ILE A N 1
ATOM 811 C CA . ILE A 1 102 ? 10.792 4.760 -9.598 1.00 79.44 102 ILE A CA 1
ATOM 812 C C . ILE A 1 102 ? 9.602 5.676 -9.914 1.00 79.44 102 ILE A C 1
ATOM 814 O O . ILE A 1 102 ? 8.947 5.513 -10.939 1.00 79.44 102 ILE A O 1
ATOM 818 N N . ASP A 1 103 ? 9.329 6.642 -9.047 1.00 78.56 103 ASP A N 1
ATOM 819 C CA . ASP A 1 103 ? 8.125 7.468 -9.050 1.00 78.56 103 ASP A CA 1
ATOM 820 C C . ASP A 1 103 ? 8.385 8.964 -9.279 1.00 78.56 103 ASP A C 1
ATOM 822 O O . ASP A 1 103 ? 7.520 9.661 -9.804 1.00 78.56 103 ASP A O 1
ATOM 826 N N . PHE A 1 104 ? 9.599 9.435 -8.986 1.00 79.50 104 PHE A N 1
ATOM 827 C CA . PHE A 1 104 ? 9.972 10.851 -9.045 1.00 79.50 104 PHE A CA 1
ATOM 828 C C . PHE A 1 104 ? 9.913 11.485 -10.451 1.00 79.50 104 PHE A C 1
ATOM 830 O O . PHE A 1 104 ? 9.209 12.473 -10.650 1.00 79.50 104 PHE A O 1
ATOM 837 N N . ASP A 1 105 ? 10.639 10.940 -11.435 1.00 84.12 105 ASP A N 1
ATOM 838 C CA . ASP A 1 105 ? 10.640 11.447 -12.817 1.00 84.12 105 ASP A CA 1
ATOM 839 C C . ASP A 1 105 ? 11.001 10.352 -13.845 1.00 84.12 105 ASP A C 1
ATOM 841 O O . ASP A 1 105 ? 11.624 9.343 -13.508 1.00 84.12 105 ASP A O 1
ATOM 845 N N . LEU A 1 106 ? 10.648 10.560 -15.121 1.00 87.38 106 LEU A N 1
ATOM 846 C CA . LEU A 1 106 ? 10.856 9.597 -16.216 1.00 87.38 106 LEU A CA 1
ATOM 847 C C . LEU A 1 106 ? 12.337 9.260 -16.499 1.00 87.38 106 LEU A C 1
ATOM 849 O O . LEU A 1 106 ? 12.650 8.139 -16.904 1.00 87.38 106 LEU A O 1
ATOM 853 N N . VAL A 1 107 ? 13.255 10.214 -16.339 1.00 92.31 107 VAL A N 1
ATOM 854 C CA . VAL A 1 107 ? 14.702 10.009 -16.526 1.00 92.31 107 VAL A CA 1
ATOM 855 C C . VAL A 1 107 ? 15.263 9.179 -15.373 1.00 92.31 107 VAL A C 1
ATOM 857 O O . VAL A 1 107 ? 16.049 8.261 -15.605 1.00 92.31 107 VAL A O 1
ATOM 860 N N . THR A 1 108 ? 14.839 9.458 -14.142 1.00 84.69 108 THR A N 1
ATOM 861 C CA . THR A 1 108 ? 15.228 8.685 -12.955 1.00 84.69 108 THR A CA 1
ATOM 862 C C . THR A 1 108 ? 14.628 7.274 -12.980 1.00 84.69 108 THR A C 1
ATOM 864 O O . THR A 1 108 ? 15.357 6.306 -12.766 1.00 84.69 108 THR A O 1
ATOM 867 N N . PHE A 1 109 ? 13.368 7.122 -13.400 1.00 87.56 109 PHE A N 1
ATOM 868 C CA . PHE A 1 109 ? 12.743 5.818 -13.643 1.00 87.56 109 PHE A CA 1
ATOM 869 C C . PHE A 1 109 ? 13.498 4.985 -14.689 1.00 87.56 109 PHE A C 1
ATOM 871 O O . PHE A 1 109 ? 13.745 3.800 -14.472 1.00 87.56 109 PHE A O 1
ATOM 878 N N . ARG A 1 110 ? 13.926 5.590 -15.807 1.00 89.12 110 ARG A N 1
ATOM 879 C CA . ARG A 1 110 ? 14.735 4.892 -16.825 1.00 89.12 110 ARG A CA 1
ATOM 880 C C . ARG A 1 110 ? 16.054 4.374 -16.256 1.00 89.12 110 ARG A C 1
ATOM 882 O O . ARG A 1 110 ? 16.370 3.215 -16.489 1.00 89.12 110 ARG A O 1
ATOM 889 N N . LYS A 1 111 ? 16.754 5.159 -15.429 1.00 88.75 111 LYS A N 1
ATOM 890 C CA . LYS A 1 111 ? 17.957 4.687 -14.713 1.00 88.75 111 LYS A CA 1
ATOM 891 C C . LYS A 1 111 ? 17.648 3.513 -13.779 1.00 88.75 111 LYS A C 1
ATOM 893 O O . LYS A 1 111 ? 18.451 2.590 -13.680 1.00 88.75 111 LYS A O 1
ATOM 898 N N . ALA A 1 112 ? 16.492 3.519 -13.110 1.00 85.38 112 ALA A N 1
ATOM 899 C CA . ALA A 1 112 ? 16.065 2.396 -12.277 1.00 85.38 112 ALA A CA 1
ATOM 900 C C . ALA A 1 112 ? 15.845 1.121 -13.114 1.00 85.38 112 ALA A C 1
ATOM 902 O O . ALA A 1 112 ? 16.325 0.059 -12.723 1.00 85.38 112 ALA A O 1
ATOM 903 N N . VAL A 1 113 ? 15.207 1.230 -14.288 1.00 84.50 113 VAL A N 1
ATOM 904 C CA . VAL A 1 113 ? 15.060 0.123 -15.257 1.00 84.50 113 VAL A CA 1
ATOM 905 C C . VAL A 1 113 ? 16.421 -0.348 -15.787 1.00 84.50 113 VAL A C 1
ATOM 907 O O . VAL A 1 113 ? 16.687 -1.543 -15.782 1.00 84.50 113 VAL A O 1
ATOM 910 N N . GLU A 1 114 ? 17.305 0.565 -16.194 1.00 87.38 114 GLU A N 1
ATOM 911 C CA . GLU A 1 114 ? 18.653 0.253 -16.702 1.00 87.38 114 GLU A CA 1
ATOM 912 C C . GLU A 1 114 ? 19.547 -0.416 -15.646 1.00 87.38 114 GLU A C 1
ATOM 914 O O . GLU A 1 114 ? 20.406 -1.226 -15.985 1.00 87.38 114 GLU A O 1
ATOM 919 N N . SER A 1 115 ? 19.330 -0.121 -14.359 1.00 85.44 115 SER A N 1
ATOM 920 C CA . SER A 1 115 ? 20.035 -0.774 -13.248 1.00 85.44 115 SER A CA 1
ATOM 921 C C . SER A 1 115 ? 19.600 -2.226 -12.996 1.00 85.44 115 SER A C 1
ATOM 923 O O . SER A 1 115 ? 20.195 -2.909 -12.162 1.00 85.44 115 SER A O 1
ATOM 925 N N . MET A 1 116 ? 18.545 -2.693 -13.669 1.00 78.50 116 MET A N 1
ATOM 926 C CA . MET A 1 116 ? 18.023 -4.048 -13.545 1.00 78.50 116 MET A CA 1
ATOM 927 C C . MET A 1 116 ? 18.484 -4.889 -14.735 1.00 78.50 116 MET A C 1
ATOM 929 O O . MET A 1 116 ? 18.199 -4.577 -15.890 1.00 78.50 116 MET A O 1
ATOM 933 N N . GLU A 1 117 ? 19.150 -6.009 -14.456 1.00 65.06 117 GLU A N 1
ATOM 934 C CA . GLU A 1 117 ? 19.561 -6.990 -15.465 1.00 65.06 117 GLU A CA 1
ATOM 935 C C . GLU A 1 117 ? 18.327 -7.750 -16.000 1.00 65.06 117 GLU A C 1
ATOM 937 O O . GLU A 1 117 ? 18.058 -8.889 -15.630 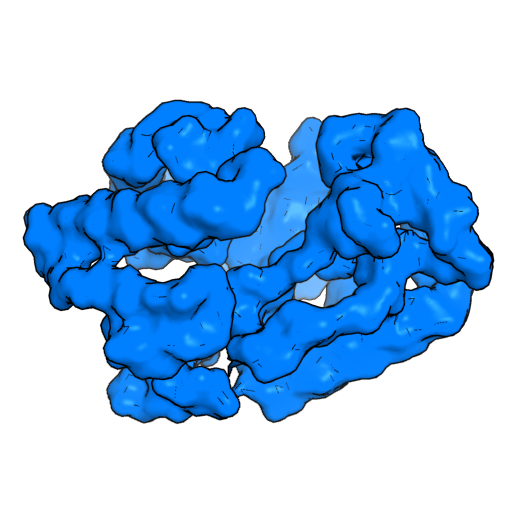1.00 65.06 117 GLU A O 1
ATOM 942 N N . SER A 1 118 ? 17.539 -7.095 -16.861 1.00 62.91 118 SER A N 1
ATOM 943 C CA . SER A 1 118 ? 16.316 -7.584 -17.537 1.00 62.91 118 SER A CA 1
ATOM 944 C C . SER A 1 118 ? 15.047 -7.819 -16.691 1.00 62.91 118 SER A C 1
ATOM 946 O O . SER A 1 118 ? 14.054 -8.328 -17.210 1.00 62.91 118 SER A O 1
ATOM 948 N N . THR A 1 119 ? 15.010 -7.392 -15.425 1.00 65.25 119 THR A N 1
ATOM 949 C CA . THR A 1 119 ? 13.817 -7.506 -14.553 1.00 65.25 119 THR A CA 1
ATOM 950 C C . THR A 1 119 ? 13.078 -6.174 -14.370 1.00 65.25 119 THR A C 1
ATOM 952 O O . THR A 1 119 ? 13.676 -5.101 -14.410 1.00 65.25 119 THR A O 1
ATOM 955 N N . LEU A 1 120 ? 11.754 -6.215 -14.161 1.00 70.81 120 LEU A N 1
ATOM 956 C CA . LEU A 1 120 ? 10.961 -4.994 -13.967 1.00 70.81 120 LEU A CA 1
ATOM 957 C C . LEU A 1 120 ? 11.175 -4.379 -12.573 1.00 70.81 120 LEU A C 1
ATOM 959 O O . LEU A 1 120 ? 11.159 -5.128 -11.590 1.00 70.81 120 LEU A O 1
ATOM 963 N N . PRO A 1 121 ? 11.262 -3.036 -12.445 1.00 58.56 121 PRO A N 1
ATOM 964 C CA . PRO A 1 121 ? 11.614 -2.367 -11.192 1.00 58.56 121 PRO A CA 1
ATOM 965 C C . PRO A 1 121 ? 10.804 -2.829 -9.965 1.00 58.56 121 PRO A C 1
ATOM 967 O O . PRO A 1 121 ? 11.379 -3.374 -9.024 1.00 58.56 121 PRO A O 1
ATOM 970 N N . ALA A 1 122 ? 9.472 -2.707 -9.990 1.00 56.81 122 ALA A N 1
ATOM 971 C CA . ALA A 1 122 ? 8.606 -3.041 -8.846 1.00 56.81 122 ALA A CA 1
ATOM 972 C C . ALA A 1 122 ? 8.501 -4.552 -8.536 1.00 56.81 122 ALA A C 1
ATOM 974 O O . ALA A 1 122 ? 7.762 -4.953 -7.644 1.00 56.81 122 ALA A O 1
ATOM 975 N N . THR A 1 123 ? 9.242 -5.406 -9.253 1.00 55.31 123 THR A N 1
ATOM 976 C CA . THR A 1 123 ? 9.287 -6.858 -8.999 1.00 55.31 123 THR A CA 1
ATOM 977 C C . THR A 1 123 ? 10.545 -7.305 -8.256 1.00 55.31 123 THR A C 1
ATOM 979 O O . THR A 1 123 ? 10.700 -8.493 -7.951 1.00 55.31 123 THR A O 1
ATOM 982 N N . LYS A 1 124 ? 11.428 -6.356 -7.904 1.00 50.28 124 LYS A N 1
ATOM 983 C CA . LYS A 1 124 ? 12.500 -6.607 -6.939 1.00 50.28 124 LYS A CA 1
ATOM 984 C C . LYS A 1 124 ? 11.895 -6.952 -5.573 1.00 50.28 124 LYS A C 1
ATOM 986 O O . LYS A 1 124 ? 10.824 -6.469 -5.220 1.00 50.28 124 LYS A O 1
ATOM 991 N N . ASP A 1 125 ? 12.559 -7.851 -4.847 1.00 59.19 125 ASP A N 1
ATOM 992 C CA . ASP A 1 125 ? 11.996 -8.548 -3.690 1.00 59.19 125 ASP A CA 1
ATOM 993 C C . ASP A 1 125 ? 11.287 -7.632 -2.686 1.00 59.19 125 ASP A C 1
ATOM 995 O O . ASP A 1 125 ? 11.826 -6.610 -2.260 1.00 59.19 125 ASP A O 1
ATOM 999 N N . GLY A 1 126 ? 10.085 -8.052 -2.275 1.00 59.03 126 GLY A N 1
ATOM 1000 C CA . GLY A 1 126 ? 9.251 -7.355 -1.301 1.00 59.03 126 GLY A CA 1
ATOM 1001 C C . GLY A 1 126 ? 9.837 -7.446 0.105 1.00 59.03 126 GLY A C 1
ATOM 1002 O O . GLY A 1 126 ? 9.255 -8.082 0.974 1.00 59.03 126 GLY A O 1
ATOM 1003 N N . GLY A 1 127 ? 10.991 -6.818 0.340 1.00 65.88 127 GLY A N 1
ATOM 1004 C CA . GLY A 1 127 ? 11.633 -6.750 1.655 1.00 65.88 127 GLY A CA 1
ATOM 1005 C C . GLY A 1 127 ? 10.723 -6.109 2.705 1.00 65.88 127 GLY A C 1
ATOM 1006 O O . GLY A 1 127 ? 10.741 -6.513 3.866 1.00 65.88 127 GLY A O 1
ATOM 1007 N N . PHE A 1 128 ? 9.836 -5.207 2.274 1.00 69.06 128 PHE A N 1
ATOM 1008 C CA . PHE A 1 128 ? 8.773 -4.624 3.093 1.00 69.06 128 PHE A CA 1
ATOM 1009 C C . PHE A 1 128 ? 7.764 -5.667 3.627 1.00 69.06 128 PHE A C 1
ATOM 1011 O O . PHE A 1 128 ? 7.112 -5.428 4.637 1.00 69.06 128 PHE A O 1
ATOM 1018 N N . LEU A 1 129 ? 7.657 -6.857 3.022 1.00 78.81 129 LEU A N 1
ATOM 1019 C CA . LEU A 1 129 ? 6.803 -7.946 3.519 1.00 78.81 129 LEU A CA 1
ATOM 1020 C C . LEU A 1 129 ? 7.352 -8.590 4.805 1.00 78.81 129 LEU A C 1
ATOM 1022 O O . LEU A 1 129 ? 6.627 -9.329 5.471 1.00 78.81 129 LEU A O 1
ATOM 1026 N N . SER A 1 130 ? 8.608 -8.313 5.179 1.00 77.31 130 SER A N 1
ATOM 1027 C CA . SER A 1 130 ? 9.193 -8.787 6.443 1.00 77.31 130 SER A CA 1
ATOM 1028 C C . SER A 1 130 ? 8.501 -8.179 7.671 1.00 77.31 130 SER A C 1
ATOM 1030 O O . SER A 1 130 ? 8.235 -8.907 8.626 1.00 77.31 130 SER A O 1
ATOM 1032 N N . VAL A 1 131 ? 8.098 -6.900 7.601 1.00 72.81 131 VAL A N 1
ATOM 1033 C CA . VAL A 1 131 ? 7.304 -6.208 8.641 1.00 72.81 131 VAL A CA 1
ATOM 1034 C C . VAL A 1 131 ? 5.792 -6.482 8.536 1.00 72.81 131 VAL A C 1
ATOM 1036 O O . VAL A 1 131 ? 5.000 -5.962 9.328 1.00 72.81 131 VAL A O 1
ATOM 1039 N N . LYS A 1 132 ? 5.392 -7.334 7.575 1.00 86.75 132 LYS A N 1
ATOM 1040 C CA . LYS A 1 132 ? 4.026 -7.832 7.346 1.00 86.75 132 LYS A CA 1
ATOM 1041 C C . LYS A 1 132 ? 2.951 -6.724 7.385 1.00 86.75 132 LYS A C 1
ATOM 1043 O O . LYS A 1 132 ? 2.128 -6.707 8.307 1.00 86.75 132 LYS A O 1
ATOM 1048 N N . PRO A 1 133 ? 2.958 -5.776 6.439 1.00 87.06 133 PRO A N 1
ATOM 1049 C CA . PRO A 1 133 ? 2.000 -4.674 6.410 1.00 87.06 133 PRO A CA 1
ATOM 1050 C C . PRO A 1 133 ? 0.573 -5.153 6.141 1.00 87.06 133 PRO A C 1
ATOM 1052 O O . PRO A 1 133 ? 0.359 -6.048 5.322 1.00 87.06 133 PRO A O 1
ATOM 1055 N N . GLU A 1 134 ? -0.403 -4.535 6.804 1.00 93.00 134 GLU A N 1
ATOM 1056 C CA . GLU A 1 134 ? -1.831 -4.807 6.611 1.00 93.00 134 GLU A CA 1
ATOM 1057 C C . GLU A 1 134 ? -2.317 -4.439 5.209 1.00 93.00 134 GLU A C 1
ATOM 1059 O O . GLU A 1 134 ? -3.261 -5.059 4.724 1.00 93.00 134 GLU A O 1
ATOM 1064 N N . ILE A 1 135 ? -1.701 -3.437 4.576 1.00 90.62 135 ILE A N 1
ATOM 1065 C CA . ILE A 1 135 ? -2.045 -2.982 3.227 1.00 90.62 135 ILE A CA 1
ATOM 1066 C C . ILE A 1 135 ? -0.794 -3.002 2.357 1.00 90.62 135 ILE A C 1
ATOM 1068 O O . ILE A 1 135 ? 0.274 -2.565 2.778 1.00 90.62 135 ILE A O 1
ATOM 1072 N N . ILE A 1 136 ? -0.939 -3.487 1.131 1.00 90.94 136 ILE A N 1
ATOM 1073 C CA . ILE A 1 136 ? 0.057 -3.355 0.071 1.00 90.94 136 ILE A CA 1
ATOM 1074 C C . ILE A 1 136 ? -0.478 -2.339 -0.936 1.00 90.94 136 ILE A C 1
ATOM 1076 O O . ILE A 1 136 ? -1.513 -2.586 -1.561 1.00 90.94 136 ILE A O 1
ATOM 1080 N N . GLU A 1 137 ? 0.193 -1.194 -1.050 1.00 85.88 137 GLU A N 1
ATOM 1081 C CA . GLU A 1 137 ? -0.216 -0.090 -1.929 1.00 85.88 137 GLU A CA 1
ATOM 1082 C C . GLU A 1 137 ? 0.342 -0.227 -3.346 1.00 85.88 137 GLU A C 1
ATOM 1084 O O . GLU A 1 137 ? 1.411 -0.809 -3.543 1.00 85.88 137 GLU A O 1
ATOM 1089 N N . HIS A 1 138 ? -0.423 0.285 -4.320 1.00 85.81 138 HIS A N 1
ATOM 1090 C CA . HIS A 1 138 ? -0.108 0.377 -5.754 1.00 85.81 138 HIS A CA 1
ATOM 1091 C C . HIS A 1 138 ? 0.976 -0.606 -6.254 1.00 85.81 138 HIS A C 1
ATOM 1093 O O . HIS A 1 138 ? 2.078 -0.224 -6.655 1.00 85.81 138 HIS A O 1
ATOM 1099 N N . LEU A 1 139 ? 0.649 -1.904 -6.189 1.00 88.00 139 LEU A N 1
ATOM 1100 C CA . LEU A 1 139 ? 1.591 -3.031 -6.289 1.00 88.00 139 LEU A CA 1
ATOM 1101 C C . LEU A 1 139 ? 2.458 -3.039 -7.566 1.00 88.00 139 LEU A C 1
ATOM 1103 O O . LEU A 1 139 ? 3.578 -3.547 -7.562 1.00 88.00 139 LEU A O 1
ATOM 1107 N N . ASP A 1 140 ? 1.951 -2.476 -8.657 1.00 89.12 140 ASP A N 1
ATOM 1108 C CA . ASP A 1 140 ? 2.598 -2.339 -9.962 1.00 89.12 140 ASP A CA 1
ATOM 1109 C C . ASP A 1 140 ? 2.877 -0.872 -10.330 1.00 89.12 140 ASP A C 1
ATOM 1111 O O . ASP A 1 140 ? 2.770 -0.472 -11.491 1.00 89.12 140 ASP A O 1
ATOM 1115 N N . LEU A 1 141 ? 3.353 -0.078 -9.363 1.00 87.12 141 LEU A N 1
ATOM 1116 C CA . LEU A 1 141 ? 3.883 1.278 -9.577 1.00 87.12 141 LEU A CA 1
ATOM 1117 C C . LEU A 1 141 ? 4.946 1.356 -10.700 1.00 87.12 141 LEU A C 1
ATOM 1119 O O . LEU A 1 141 ? 5.146 2.413 -11.293 1.00 87.12 141 LEU A O 1
ATOM 1123 N N . CYS A 1 142 ? 5.573 0.237 -11.091 1.00 86.38 142 CYS A N 1
ATOM 1124 C CA . CYS A 1 142 ? 6.412 0.155 -12.297 1.00 86.38 142 CYS A CA 1
ATOM 1125 C C . CYS A 1 142 ? 5.696 0.546 -13.603 1.00 86.38 142 CYS A C 1
ATOM 1127 O O . CYS A 1 142 ? 6.365 0.895 -14.575 1.00 86.38 142 CYS A O 1
ATOM 1129 N N . ARG A 1 143 ? 4.359 0.520 -13.637 1.00 89.25 143 ARG A N 1
ATOM 1130 C CA . ARG A 1 143 ? 3.543 1.007 -14.754 1.00 89.25 143 ARG A CA 1
ATOM 1131 C C . ARG A 1 143 ? 3.519 2.533 -14.865 1.00 89.25 143 ARG A C 1
ATOM 1133 O O . ARG A 1 143 ? 3.093 3.025 -15.903 1.00 89.25 143 ARG A O 1
ATOM 1140 N N . LEU A 1 144 ? 3.953 3.296 -13.849 1.00 88.56 144 LEU A N 1
ATOM 1141 C CA . LEU A 1 144 ? 3.740 4.755 -13.755 1.00 88.56 144 LEU A CA 1
ATOM 1142 C C . LEU A 1 144 ? 4.119 5.525 -15.034 1.00 88.56 144 LEU A C 1
ATOM 1144 O O . LEU A 1 144 ? 3.422 6.459 -15.427 1.00 88.56 144 LEU A O 1
ATOM 1148 N N . TYR A 1 145 ? 5.198 5.102 -15.694 1.00 87.94 145 TYR A N 1
ATOM 1149 C CA . TYR A 1 145 ? 5.712 5.692 -16.933 1.00 87.94 145 TYR A CA 1
ATOM 1150 C C . TYR A 1 145 ? 5.491 4.818 -18.187 1.00 87.94 145 TYR A C 1
ATOM 1152 O O . TYR A 1 145 ? 5.977 5.152 -19.267 1.00 87.94 145 TYR A O 1
ATOM 1160 N N . ASN A 1 146 ? 4.765 3.703 -18.057 1.00 86.94 146 ASN A N 1
ATOM 1161 C CA . ASN A 1 146 ? 4.359 2.795 -19.132 1.00 86.94 146 ASN A CA 1
ATOM 1162 C C . ASN A 1 146 ? 3.057 2.063 -18.738 1.00 86.94 146 ASN A C 1
ATOM 1164 O O . ASN A 1 146 ? 3.080 0.904 -18.322 1.00 86.94 146 ASN A O 1
ATOM 1168 N N . SER A 1 147 ? 1.917 2.746 -18.864 1.00 85.81 147 SER A N 1
ATOM 1169 C CA . SER A 1 147 ? 0.598 2.205 -18.494 1.00 85.81 147 SER A CA 1
ATOM 1170 C C . SER A 1 147 ? 0.200 0.963 -19.300 1.00 85.81 147 SER A C 1
ATOM 1172 O O . SER A 1 147 ? -0.483 0.079 -18.789 1.00 85.81 147 SER A O 1
ATOM 1174 N N . THR A 1 148 ? 0.676 0.876 -20.545 1.00 85.31 148 THR A N 1
ATOM 1175 C CA . THR A 1 148 ? 0.434 -0.213 -21.504 1.00 85.31 148 THR A CA 1
ATOM 1176 C C . THR A 1 148 ? 1.298 -1.460 -21.301 1.00 85.31 148 THR A C 1
ATOM 1178 O O . THR A 1 148 ? 1.145 -2.424 -22.047 1.00 85.31 148 THR A O 1
ATOM 1181 N N . LEU A 1 149 ? 2.212 -1.449 -20.326 1.00 87.00 149 LEU A N 1
ATOM 1182 C CA . LEU A 1 149 ? 3.048 -2.595 -19.964 1.00 87.00 149 LEU A CA 1
ATOM 1183 C C . LEU A 1 149 ? 2.188 -3.840 -19.695 1.00 87.00 149 LEU A C 1
ATOM 1185 O O . LEU A 1 149 ? 1.151 -3.741 -19.044 1.00 87.00 149 LEU A O 1
ATOM 1189 N N . GLN A 1 150 ? 2.616 -5.025 -20.127 1.00 85.25 150 GLN A N 1
ATOM 1190 C CA . GLN A 1 150 ? 1.932 -6.275 -19.779 1.00 85.25 150 GLN A CA 1
ATOM 1191 C C . GLN A 1 150 ? 2.867 -7.154 -18.954 1.00 85.25 150 GLN A C 1
ATOM 1193 O O . GLN A 1 150 ? 3.938 -7.539 -19.416 1.00 85.25 150 GLN A O 1
ATOM 1198 N N . LEU A 1 151 ? 2.486 -7.505 -17.720 1.00 85.12 151 LEU A N 1
ATOM 1199 C CA . LEU A 1 151 ? 3.374 -8.289 -16.849 1.00 85.12 151 LEU A CA 1
ATOM 1200 C C . LEU A 1 151 ? 3.572 -9.725 -17.358 1.00 85.12 151 LEU A C 1
ATOM 1202 O O . LEU A 1 151 ? 4.583 -10.354 -17.051 1.00 85.12 151 LEU A O 1
ATOM 1206 N N . SER A 1 152 ? 2.671 -10.212 -18.215 1.00 85.44 152 SER A N 1
ATOM 1207 C CA . SER A 1 152 ? 2.831 -11.451 -18.986 1.00 85.44 152 SER A CA 1
ATOM 1208 C C . SER A 1 152 ? 4.051 -11.462 -19.915 1.00 85.44 152 SER A C 1
ATOM 1210 O O . SER A 1 152 ? 4.558 -12.539 -20.219 1.00 85.44 152 SER A O 1
ATOM 1212 N N . GLU A 1 153 ? 4.551 -10.298 -20.346 1.00 88.44 153 GLU A N 1
ATOM 1213 C CA . GLU A 1 153 ? 5.785 -10.179 -21.144 1.00 88.44 153 GLU A CA 1
ATOM 1214 C C . GLU A 1 153 ? 7.050 -10.395 -20.291 1.00 88.44 153 GLU A C 1
ATOM 1216 O O . GLU A 1 153 ? 8.131 -10.639 -20.825 1.00 88.44 153 GLU A O 1
ATOM 1221 N N . TYR A 1 154 ? 6.914 -10.369 -18.959 1.00 87.75 154 TYR A N 1
ATOM 1222 C CA . TYR A 1 154 ? 8.002 -10.477 -17.989 1.00 87.75 154 TYR A CA 1
ATOM 1223 C C . TYR A 1 154 ? 7.742 -11.639 -17.006 1.00 87.75 154 TYR A C 1
ATOM 1225 O O . TYR A 1 154 ? 7.517 -11.411 -15.815 1.00 87.75 154 TYR A O 1
ATOM 1233 N N . PRO A 1 155 ? 7.770 -12.908 -17.458 1.00 87.69 155 PRO A N 1
ATOM 1234 C CA . PRO A 1 155 ? 7.303 -14.053 -16.670 1.00 87.69 155 PRO A CA 1
ATOM 1235 C C . PRO A 1 155 ? 8.036 -14.265 -15.334 1.00 87.69 155 PRO A C 1
ATOM 1237 O O . PRO A 1 155 ? 7.411 -14.695 -14.367 1.00 87.69 155 PRO A O 1
ATOM 1240 N N . GLU A 1 156 ? 9.329 -13.932 -15.226 1.00 86.06 156 GLU A N 1
ATOM 1241 C CA . GLU A 1 156 ? 10.041 -13.993 -13.938 1.00 86.06 156 GLU A CA 1
ATOM 1242 C C . GLU A 1 156 ? 9.536 -12.921 -12.957 1.00 86.06 156 GLU A C 1
ATOM 1244 O O . GLU A 1 156 ? 9.304 -13.195 -11.778 1.00 86.06 156 GLU A O 1
ATOM 1249 N N . ALA A 1 157 ? 9.319 -11.705 -13.460 1.00 85.50 157 ALA A N 1
ATOM 1250 C CA . ALA A 1 157 ? 8.781 -10.580 -12.707 1.00 85.50 157 ALA A CA 1
ATOM 1251 C C . ALA A 1 157 ? 7.359 -10.898 -12.203 1.00 85.50 157 ALA A C 1
ATOM 1253 O O . ALA A 1 157 ? 7.062 -10.731 -11.019 1.00 85.50 157 ALA A O 1
ATOM 1254 N N . LEU A 1 158 ? 6.517 -11.461 -13.076 1.00 88.62 158 LEU A N 1
ATOM 1255 C CA . LEU A 1 158 ? 5.171 -11.927 -12.745 1.00 88.62 158 LEU A CA 1
ATOM 1256 C C . LEU A 1 158 ? 5.185 -13.034 -11.679 1.00 88.62 158 LEU A C 1
ATOM 1258 O O . LEU A 1 158 ? 4.449 -12.942 -10.699 1.00 88.62 158 LEU A O 1
ATOM 1262 N N . ALA A 1 159 ? 6.064 -14.034 -11.805 1.00 89.19 159 ALA A N 1
ATOM 1263 C CA . ALA A 1 159 ? 6.198 -15.107 -10.817 1.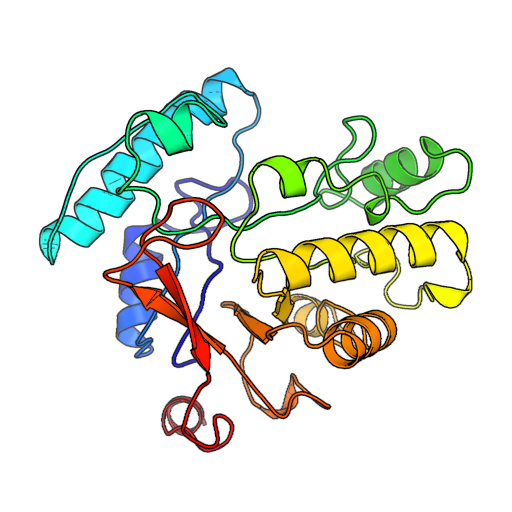00 89.19 159 ALA A CA 1
ATOM 1264 C C . ALA A 1 159 ? 6.666 -14.593 -9.439 1.00 89.19 159 ALA A C 1
ATOM 1266 O O . ALA A 1 159 ? 6.187 -15.062 -8.403 1.00 89.19 159 ALA A O 1
ATOM 1267 N N . ARG A 1 160 ? 7.566 -13.597 -9.405 1.00 87.50 160 ARG A N 1
ATOM 1268 C CA . ARG A 1 160 ? 7.993 -12.914 -8.168 1.00 87.50 160 ARG A CA 1
ATOM 1269 C C . ARG A 1 160 ? 6.835 -12.157 -7.511 1.00 87.50 160 ARG A C 1
ATOM 1271 O O . ARG A 1 160 ? 6.682 -12.236 -6.291 1.00 87.50 160 ARG A O 1
ATOM 1278 N N . VAL A 1 161 ? 6.001 -11.471 -8.295 1.00 89.56 161 VAL A N 1
ATOM 1279 C CA . VAL A 1 161 ? 4.816 -10.759 -7.786 1.00 89.56 161 VAL A CA 1
ATOM 1280 C C . VAL A 1 161 ? 3.732 -11.734 -7.316 1.00 89.56 161 VAL A C 1
ATOM 1282 O O . VAL A 1 161 ? 3.232 -11.568 -6.208 1.00 89.56 161 VAL A O 1
ATOM 1285 N N . GLU A 1 162 ? 3.429 -12.806 -8.057 1.00 93.19 162 GLU A N 1
ATOM 1286 C CA . GLU A 1 162 ? 2.465 -13.832 -7.622 1.00 93.19 162 GLU A CA 1
ATOM 1287 C C . GLU A 1 162 ? 2.927 -14.530 -6.326 1.00 93.19 162 GLU A C 1
ATOM 1289 O O . GLU A 1 162 ? 2.134 -14.693 -5.398 1.00 93.19 162 GLU A O 1
ATOM 1294 N N . ARG A 1 163 ? 4.228 -14.839 -6.185 1.00 92.69 163 ARG A N 1
ATOM 1295 C CA . ARG A 1 163 ? 4.830 -15.310 -4.918 1.00 92.69 163 ARG A CA 1
ATOM 1296 C C . ARG A 1 163 ? 4.573 -14.331 -3.766 1.00 92.69 163 ARG A C 1
ATOM 1298 O O . ARG A 1 163 ? 4.200 -14.761 -2.673 1.00 92.69 163 ARG A O 1
ATOM 1305 N N . ASN A 1 164 ? 4.786 -13.034 -3.997 1.00 91.94 164 ASN A N 1
ATOM 1306 C CA . ASN A 1 164 ? 4.580 -11.989 -2.993 1.00 91.94 164 ASN A CA 1
ATOM 1307 C C . ASN A 1 164 ? 3.093 -11.859 -2.611 1.00 91.94 164 ASN A C 1
ATOM 1309 O O . ASN A 1 164 ? 2.787 -11.793 -1.423 1.00 91.94 164 ASN A O 1
ATOM 1313 N N . ILE A 1 165 ? 2.177 -11.911 -3.589 1.00 94.81 165 ILE A N 1
ATOM 1314 C CA . ILE A 1 165 ? 0.719 -11.918 -3.375 1.00 94.81 165 ILE A CA 1
ATOM 1315 C C . ILE A 1 165 ? 0.315 -13.115 -2.505 1.00 94.81 165 ILE A C 1
ATOM 1317 O O . ILE A 1 165 ? -0.345 -12.935 -1.485 1.00 94.81 165 ILE A O 1
ATOM 1321 N N . ILE A 1 166 ? 0.764 -14.329 -2.842 1.00 95.88 166 ILE A N 1
ATOM 1322 C CA . ILE A 1 166 ? 0.465 -15.546 -2.067 1.00 95.88 166 ILE A CA 1
ATOM 1323 C C . ILE A 1 166 ? 0.980 -15.429 -0.625 1.00 95.88 166 ILE A C 1
ATOM 1325 O O . ILE A 1 166 ? 0.296 -15.847 0.311 1.00 95.88 166 ILE A O 1
ATOM 1329 N N . TYR A 1 167 ? 2.176 -14.869 -0.418 1.00 94.44 167 TYR A N 1
ATOM 1330 C CA . TYR A 1 167 ? 2.709 -14.633 0.926 1.00 94.44 167 TYR A CA 1
ATOM 1331 C C . TYR A 1 167 ? 1.866 -13.613 1.706 1.00 94.44 167 TYR A C 1
ATOM 1333 O O . TYR A 1 167 ? 1.534 -13.858 2.865 1.00 94.44 167 TYR A O 1
ATOM 1341 N N . ALA A 1 168 ? 1.474 -12.517 1.056 1.00 94.19 168 ALA A N 1
ATOM 1342 C CA . ALA A 1 168 ? 0.651 -11.461 1.632 1.00 94.19 168 ALA A CA 1
ATOM 1343 C C . ALA A 1 168 ? -0.734 -11.958 2.072 1.00 94.19 168 ALA A C 1
ATOM 1345 O O . ALA A 1 168 ? -1.129 -11.747 3.219 1.00 94.19 168 ALA A O 1
ATOM 1346 N N . VAL A 1 169 ? -1.423 -12.721 1.215 1.00 95.75 169 VAL A N 1
ATOM 1347 C CA . VAL A 1 169 ? -2.696 -13.369 1.568 1.00 95.75 169 VAL A CA 1
ATOM 1348 C C . VAL A 1 169 ? -2.536 -14.290 2.782 1.00 95.75 169 VAL A C 1
ATOM 1350 O O . VAL A 1 169 ? -3.371 -14.270 3.683 1.00 95.75 169 VAL A O 1
ATOM 1353 N N . ARG A 1 170 ? -1.450 -15.076 2.851 1.00 95.12 170 ARG A N 1
ATOM 1354 C CA . ARG A 1 170 ? -1.214 -16.028 3.954 1.00 95.12 170 ARG A CA 1
ATOM 1355 C C . ARG A 1 170 ? -1.046 -15.378 5.325 1.00 95.12 170 ARG A C 1
ATOM 1357 O O . ARG A 1 170 ? -1.351 -16.043 6.310 1.00 95.12 170 ARG A O 1
ATOM 1364 N N . TYR A 1 171 ? -0.544 -14.143 5.406 1.00 93.62 171 TYR A N 1
ATOM 1365 C CA . TYR A 1 171 ? -0.490 -13.396 6.670 1.00 93.62 171 TYR A CA 1
ATOM 1366 C C . TYR A 1 171 ? -1.670 -12.426 6.854 1.00 93.62 171 TYR A C 1
ATOM 1368 O O . TYR A 1 171 ? -1.694 -11.695 7.838 1.00 93.62 171 TYR A O 1
ATOM 1376 N N . GLU A 1 172 ? -2.675 -12.492 5.971 1.00 94.88 172 GLU A N 1
ATOM 1377 C CA . GLU A 1 172 ? -3.934 -11.733 6.011 1.00 94.88 172 GLU A CA 1
ATOM 1378 C C . GLU A 1 172 ? -3.872 -10.258 5.572 1.00 94.88 172 GLU A C 1
ATOM 1380 O O . GLU A 1 172 ? -4.761 -9.469 5.912 1.00 94.88 172 GLU A O 1
ATOM 1385 N N . ALA A 1 173 ? -2.874 -9.894 4.762 1.00 93.75 173 ALA A N 1
ATOM 1386 C CA . ALA A 1 173 ? -2.805 -8.577 4.136 1.00 93.75 173 ALA A CA 1
ATOM 1387 C C . ALA A 1 173 ? -3.992 -8.292 3.203 1.00 93.75 173 ALA A C 1
ATOM 1389 O O . ALA A 1 173 ? -4.619 -9.189 2.629 1.00 93.75 173 ALA A O 1
ATOM 1390 N N . SER A 1 174 ? -4.228 -7.003 2.994 1.00 95.25 174 SER A N 1
ATOM 1391 C CA . SER A 1 174 ? -5.099 -6.461 1.960 1.00 95.25 174 SER A CA 1
ATOM 1392 C C . SER A 1 174 ? -4.282 -5.733 0.892 1.00 95.25 174 SER A C 1
ATOM 1394 O O . SER A 1 174 ? -3.146 -5.326 1.122 1.00 95.25 174 SER A O 1
ATOM 1396 N N . PHE A 1 175 ? -4.875 -5.551 -0.279 1.00 94.19 175 PHE A N 1
ATOM 1397 C CA . PHE A 1 175 ? -4.289 -4.859 -1.418 1.00 94.19 175 PHE A CA 1
ATOM 1398 C C . PHE A 1 175 ? -5.098 -3.598 -1.697 1.00 94.19 175 PHE A C 1
ATOM 1400 O O . PHE A 1 175 ? -6.332 -3.620 -1.687 1.00 94.19 175 PHE A O 1
ATOM 1407 N N . GLU A 1 176 ? -4.399 -2.496 -1.914 1.00 91.12 176 GLU A N 1
ATOM 1408 C CA . GLU A 1 176 ? -5.003 -1.219 -2.258 1.00 91.12 176 GLU A CA 1
ATOM 1409 C C . GLU A 1 176 ? -5.523 -1.226 -3.703 1.00 91.12 176 GLU A C 1
ATOM 1411 O O . GLU A 1 176 ? -4.820 -1.649 -4.618 1.00 91.12 176 GLU A O 1
ATOM 1416 N N . ILE A 1 177 ? -6.726 -0.691 -3.913 1.00 89.25 177 ILE A N 1
ATOM 1417 C CA . ILE A 1 177 ? -7.183 -0.185 -5.207 1.00 89.25 177 ILE A CA 1
ATOM 1418 C C . ILE A 1 177 ? -6.993 1.335 -5.205 1.00 89.25 177 ILE A C 1
ATOM 1420 O O . ILE A 1 177 ? -7.708 2.051 -4.498 1.00 89.25 177 ILE A O 1
ATOM 1424 N N . ASN A 1 178 ? -6.029 1.809 -5.993 1.00 85.69 178 ASN A N 1
ATOM 1425 C CA . ASN A 1 178 ? -5.599 3.202 -6.063 1.00 85.69 178 ASN A CA 1
ATOM 1426 C C . ASN A 1 178 ? -5.972 3.812 -7.418 1.00 85.69 178 ASN A C 1
ATOM 1428 O O . ASN A 1 178 ? -5.368 3.510 -8.451 1.00 85.69 178 ASN A O 1
ATOM 1432 N N . ALA A 1 179 ? -6.970 4.691 -7.421 1.00 83.00 179 ALA A N 1
ATOM 1433 C CA . ALA A 1 179 ? -7.483 5.310 -8.639 1.00 83.00 179 ALA A CA 1
ATOM 1434 C C . ALA A 1 179 ? -6.638 6.488 -9.176 1.00 83.00 179 ALA A C 1
ATOM 1436 O O . ALA A 1 179 ? -6.975 7.026 -10.229 1.00 83.00 179 ALA A O 1
ATOM 1437 N N . SER A 1 180 ? -5.490 6.828 -8.571 1.00 80.06 180 SER A N 1
ATOM 1438 C CA . SER A 1 180 ? -4.605 7.900 -9.079 1.00 80.06 180 SER A CA 1
ATOM 1439 C C . SER A 1 180 ? -4.055 7.666 -10.490 1.00 80.06 180 SER A C 1
ATOM 1441 O O . SER A 1 180 ? -3.658 8.607 -11.182 1.00 80.06 180 SER A O 1
ATOM 1443 N N . ALA A 1 181 ? -4.056 6.415 -10.953 1.00 82.00 181 ALA A N 1
ATOM 1444 C CA . ALA A 1 181 ? -3.801 6.058 -12.345 1.00 82.00 181 ALA A CA 1
ATOM 1445 C C . ALA A 1 181 ? -4.865 6.626 -13.310 1.00 82.00 181 ALA A C 1
ATOM 1447 O O . ALA A 1 181 ? -4.527 7.097 -14.397 1.00 82.00 181 ALA A O 1
ATOM 1448 N N . LEU A 1 182 ? -6.139 6.657 -12.908 1.00 81.25 182 LEU A N 1
ATOM 1449 C CA . LEU A 1 182 ? -7.246 7.150 -13.736 1.00 81.25 182 LEU A CA 1
ATOM 1450 C C . LEU A 1 182 ? -7.124 8.661 -13.977 1.00 81.25 182 LEU A C 1
ATOM 1452 O O . LEU A 1 182 ? -7.274 9.122 -15.108 1.00 81.25 182 LEU A O 1
ATOM 1456 N N . HIS A 1 183 ? -6.718 9.425 -12.956 1.00 75.00 183 HIS A N 1
ATOM 1457 C CA . HIS A 1 183 ? -6.382 10.850 -13.084 1.00 75.00 183 HIS A CA 1
ATOM 1458 C C . HIS A 1 183 ? -5.205 11.116 -14.042 1.00 75.00 183 HIS A C 1
ATOM 1460 O O . HIS A 1 183 ? -5.105 12.196 -14.622 1.00 75.00 183 HIS A O 1
ATOM 1466 N N . LYS A 1 184 ? -4.343 10.115 -14.264 1.00 76.62 184 LYS A N 1
ATOM 1467 C CA . LYS A 1 184 ? -3.237 10.135 -15.239 1.00 76.62 184 LYS A CA 1
ATOM 1468 C C . LYS A 1 184 ? -3.662 9.620 -16.628 1.00 76.62 184 LYS A C 1
ATOM 1470 O O . LYS A 1 184 ? -2.809 9.406 -17.488 1.00 76.62 184 LYS A O 1
ATOM 1475 N N . GLY A 1 185 ? -4.965 9.434 -16.862 1.00 81.00 185 GLY A N 1
ATOM 1476 C CA . GLY A 1 185 ? -5.545 9.023 -18.144 1.00 81.00 185 GLY A CA 1
ATOM 1477 C C . GLY A 1 185 ? -5.487 7.520 -18.426 1.00 81.00 185 GLY A C 1
ATOM 1478 O O . GLY A 1 185 ? -5.568 7.121 -19.588 1.00 81.00 185 GLY A O 1
ATOM 1479 N N . TRP A 1 186 ? -5.300 6.679 -17.405 1.00 83.25 186 TRP A N 1
ATOM 1480 C CA . TRP A 1 186 ? -5.254 5.225 -17.579 1.00 83.25 186 TRP A CA 1
ATOM 1481 C C . TRP A 1 186 ? -6.657 4.616 -17.613 1.00 83.25 186 TRP A C 1
ATOM 1483 O O . TRP A 1 186 ? -7.610 5.173 -17.076 1.00 83.25 186 TRP A O 1
ATOM 1493 N N . SER A 1 187 ? -6.773 3.429 -18.209 1.00 81.44 187 SER A N 1
ATOM 1494 C CA . SER A 1 187 ? -8.019 2.653 -18.252 1.00 81.44 187 SER A CA 1
ATOM 1495 C C . SER A 1 187 ? -8.284 1.811 -16.998 1.00 81.44 187 SER A C 1
ATOM 1497 O O . SER A 1 187 ? -9.366 1.245 -16.879 1.00 81.44 187 SER A O 1
ATOM 1499 N N . THR A 1 188 ? -7.310 1.685 -16.092 1.00 81.50 188 THR A N 1
ATOM 1500 C CA . THR A 1 188 ? -7.407 0.895 -14.853 1.00 81.50 188 THR A CA 1
ATOM 1501 C C . THR A 1 188 ? -6.780 1.655 -13.679 1.00 81.50 188 THR A C 1
ATOM 1503 O O . THR A 1 188 ? -5.853 2.440 -13.902 1.00 81.50 188 THR A O 1
ATOM 1506 N N . PRO A 1 189 ? -7.232 1.415 -12.432 1.00 86.94 189 PRO A N 1
ATOM 1507 C CA . PRO A 1 189 ? -6.491 1.816 -11.236 1.00 86.94 189 PRO A CA 1
ATOM 1508 C C . PRO A 1 189 ? -5.156 1.048 -11.134 1.00 86.94 189 PRO A C 1
ATOM 1510 O O . PRO A 1 189 ? -4.850 0.198 -11.975 1.00 86.94 189 PRO A O 1
ATOM 1513 N N . TYR A 1 190 ? -4.380 1.314 -10.080 1.00 87.56 190 TYR A N 1
ATOM 1514 C CA . TYR A 1 190 ? -3.458 0.305 -9.551 1.00 87.56 190 TYR A CA 1
ATOM 1515 C C . TYR A 1 190 ? -4.216 -0.621 -8.577 1.00 87.56 190 TYR A C 1
ATOM 1517 O O . TYR A 1 190 ? -5.024 -0.115 -7.796 1.00 87.56 190 TYR A O 1
ATOM 1525 N N . PRO A 1 191 ? -3.937 -1.934 -8.547 1.00 89.75 191 PRO A N 1
ATOM 1526 C CA . PRO A 1 191 ? -3.193 -2.663 -9.557 1.00 89.75 191 PRO A CA 1
ATOM 1527 C C . PRO A 1 191 ? -3.955 -2.764 -10.882 1.00 89.75 191 PRO A C 1
ATOM 1529 O O . PRO A 1 191 ? -5.187 -2.726 -10.908 1.00 89.75 191 PRO A O 1
ATOM 1532 N N . GLY A 1 192 ? -3.211 -2.934 -11.976 1.00 88.75 192 GLY A N 1
ATOM 1533 C CA . GLY A 1 192 ? -3.785 -3.243 -13.281 1.00 88.75 192 GLY A CA 1
ATOM 1534 C C . GLY A 1 192 ? -4.546 -4.575 -13.281 1.00 88.75 192 GLY A C 1
ATOM 1535 O O . GLY A 1 192 ? -4.338 -5.434 -12.422 1.00 88.75 192 GLY A O 1
ATOM 1536 N N . GLU A 1 193 ? -5.424 -4.752 -14.271 1.00 87.44 193 GLU A N 1
ATOM 1537 C CA . GLU A 1 193 ? -6.353 -5.892 -14.363 1.00 87.44 193 GLU A CA 1
ATOM 1538 C C . GLU A 1 193 ? -5.659 -7.264 -14.238 1.00 87.44 193 GLU A C 1
ATOM 1540 O O . GLU A 1 193 ? -6.175 -8.166 -13.582 1.00 87.44 193 GLU A O 1
ATOM 1545 N N . ASP A 1 194 ? -4.462 -7.424 -14.814 1.00 88.62 194 ASP A N 1
ATOM 1546 C CA . ASP A 1 194 ? -3.706 -8.682 -14.771 1.00 88.62 194 ASP A CA 1
ATOM 1547 C C . ASP A 1 194 ? -3.302 -9.089 -13.341 1.00 88.62 194 ASP A C 1
ATOM 1549 O O . ASP A 1 194 ? -3.495 -10.244 -12.949 1.00 88.62 194 ASP A O 1
ATOM 1553 N N . LEU A 1 195 ? -2.814 -8.151 -12.526 1.00 90.69 195 LEU A N 1
ATOM 1554 C CA . LEU A 1 195 ? -2.538 -8.388 -11.109 1.00 90.69 195 LEU A CA 1
ATOM 1555 C C . LEU A 1 195 ? -3.800 -8.428 -10.253 1.00 90.69 195 LEU A C 1
ATOM 1557 O O . LEU A 1 195 ? -3.851 -9.231 -9.321 1.00 90.69 195 LEU A O 1
ATOM 1561 N N . LEU A 1 196 ? -4.818 -7.619 -10.561 1.00 91.06 196 LEU A N 1
ATOM 1562 C CA . LEU A 1 196 ? -6.099 -7.645 -9.853 1.00 91.06 196 LEU A CA 1
ATOM 1563 C C . LEU A 1 196 ? -6.715 -9.052 -9.895 1.00 91.06 196 LEU A C 1
ATOM 1565 O O . LEU A 1 196 ? -7.097 -9.597 -8.857 1.00 91.06 196 LEU A O 1
ATOM 1569 N N . GLN A 1 197 ? -6.710 -9.691 -11.069 1.00 91.00 197 GLN A N 1
ATOM 1570 C CA . GLN A 1 197 ? -7.178 -11.069 -11.227 1.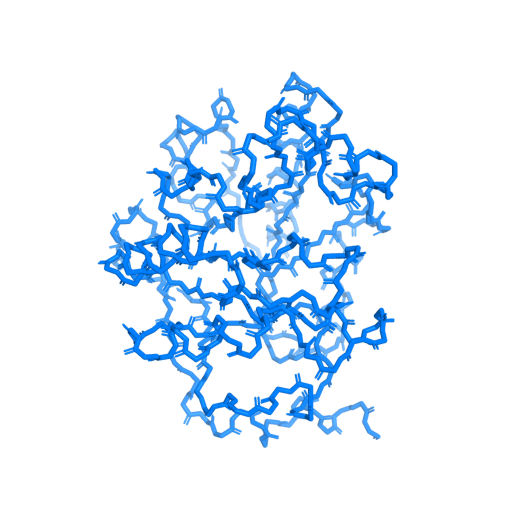00 91.00 197 GLN A CA 1
ATOM 1571 C C . GLN A 1 197 ? -6.310 -12.087 -10.468 1.00 91.00 197 GLN A C 1
ATOM 1573 O O . GLN A 1 197 ? -6.845 -13.050 -9.920 1.00 91.00 197 GLN A O 1
ATOM 1578 N N . ILE A 1 198 ? -4.991 -11.883 -10.363 1.00 93.75 198 ILE A N 1
ATOM 1579 C CA . ILE A 1 198 ? -4.110 -12.756 -9.561 1.00 93.75 198 ILE A CA 1
ATOM 1580 C C . ILE A 1 198 ? -4.386 -12.597 -8.059 1.00 93.75 198 ILE A C 1
ATOM 1582 O O . ILE A 1 198 ? -4.452 -13.598 -7.344 1.00 93.75 198 ILE A O 1
ATOM 1586 N N . ILE A 1 199 ? -4.600 -11.370 -7.578 1.00 94.62 199 ILE A N 1
ATOM 1587 C CA . ILE A 1 199 ? -4.980 -11.091 -6.186 1.00 94.62 199 ILE A CA 1
ATOM 1588 C C . ILE A 1 199 ? -6.304 -11.792 -5.855 1.00 94.62 199 ILE A C 1
ATOM 1590 O O . ILE A 1 199 ? -6.371 -12.544 -4.881 1.00 94.62 199 ILE A O 1
ATOM 1594 N N . LEU A 1 200 ? -7.329 -11.620 -6.696 1.00 93.38 200 LEU A N 1
ATOM 1595 C CA . LEU A 1 200 ? -8.643 -12.250 -6.520 1.00 93.38 200 LEU A CA 1
ATOM 1596 C C . LEU A 1 200 ? -8.572 -13.786 -6.584 1.00 93.38 200 LEU A C 1
ATOM 1598 O O . LEU A 1 200 ? -9.122 -14.457 -5.711 1.00 93.38 200 LEU A O 1
ATOM 1602 N N . LYS A 1 201 ? -7.833 -14.350 -7.550 1.00 95.12 201 LYS A N 1
ATOM 1603 C CA . LYS A 1 201 ? -7.579 -15.799 -7.701 1.00 95.12 201 LYS A CA 1
ATOM 1604 C C . LYS A 1 201 ? -7.013 -16.437 -6.429 1.00 95.12 201 LYS A C 1
ATOM 1606 O O . LYS A 1 201 ? -7.361 -17.576 -6.121 1.00 95.12 201 LYS A O 1
ATOM 1611 N N . HIS A 1 202 ? -6.146 -15.728 -5.705 1.00 96.69 202 HIS A N 1
ATOM 1612 C CA . HIS A 1 202 ? -5.553 -16.214 -4.453 1.00 96.69 202 HIS A CA 1
ATOM 1613 C C . HIS A 1 202 ? -6.355 -15.847 -3.198 1.00 96.69 202 HIS A C 1
ATOM 1615 O O . HIS A 1 202 ? -5.948 -16.228 -2.106 1.00 96.69 202 HIS A O 1
ATOM 1621 N N . GLY A 1 203 ? -7.498 -15.163 -3.324 1.00 94.88 203 GLY A N 1
ATOM 1622 C CA . GLY A 1 203 ? -8.349 -14.777 -2.191 1.00 94.88 203 GLY A CA 1
ATOM 1623 C C . GLY A 1 203 ? -7.894 -13.511 -1.457 1.00 94.88 203 GLY A C 1
ATOM 1624 O O . GLY A 1 203 ? -8.167 -13.356 -0.266 1.00 94.88 203 GLY A O 1
ATOM 1625 N N . GLY A 1 204 ? -7.179 -12.614 -2.141 1.00 95.06 204 GLY A N 1
ATOM 1626 C CA . GLY A 1 204 ? -6.749 -11.334 -1.587 1.00 95.06 204 GLY A CA 1
ATOM 1627 C C . GLY A 1 204 ? -7.904 -10.373 -1.302 1.00 95.06 204 GLY A C 1
ATOM 1628 O O . GLY A 1 204 ? -8.888 -10.300 -2.037 1.00 95.06 204 GLY A O 1
ATOM 1629 N N . ARG A 1 205 ? -7.765 -9.624 -0.206 1.00 95.12 205 ARG A N 1
ATOM 1630 C CA . ARG A 1 205 ? -8.747 -8.645 0.275 1.00 95.12 205 ARG A CA 1
ATOM 1631 C C . ARG A 1 205 ? -8.476 -7.295 -0.381 1.00 95.12 205 ARG A C 1
ATOM 1633 O O . ARG A 1 205 ? -7.338 -6.842 -0.353 1.00 95.12 205 ARG A O 1
ATOM 1640 N N . LEU A 1 206 ? -9.490 -6.654 -0.957 1.00 93.06 206 LEU A N 1
ATOM 1641 C CA . LEU A 1 206 ? -9.343 -5.361 -1.635 1.00 93.06 206 LEU A CA 1
ATOM 1642 C C . LEU A 1 206 ? -9.812 -4.208 -0.740 1.00 93.06 206 LEU A C 1
ATOM 1644 O O . LEU A 1 206 ? -10.924 -4.246 -0.210 1.00 93.06 206 LEU A O 1
ATOM 1648 N N . ILE A 1 207 ? -8.969 -3.186 -0.588 1.00 90.25 207 ILE A N 1
ATOM 1649 C CA . ILE A 1 207 ? -9.205 -1.983 0.225 1.00 90.25 207 ILE A CA 1
ATOM 1650 C C . ILE A 1 207 ? -9.054 -0.729 -0.646 1.00 90.25 207 ILE A C 1
ATOM 1652 O O . ILE A 1 207 ? -8.335 -0.734 -1.637 1.00 90.25 207 ILE A O 1
ATOM 1656 N N . LEU A 1 208 ? -9.750 0.354 -0.292 1.00 82.75 208 LEU A N 1
ATOM 1657 C CA . LEU A 1 208 ? -9.767 1.607 -1.052 1.00 82.75 208 LEU A CA 1
ATOM 1658 C C . LEU A 1 208 ? -8.930 2.722 -0.406 1.00 82.75 208 LEU A C 1
ATOM 1660 O O . LEU A 1 208 ? -8.893 2.847 0.827 1.00 82.75 208 LEU A O 1
ATOM 1664 N N . SER A 1 209 ? -8.359 3.587 -1.250 1.00 77.31 209 SER A N 1
ATOM 1665 C CA . SER A 1 209 ? -7.639 4.807 -0.864 1.00 77.31 209 SER A CA 1
ATOM 1666 C C . SER A 1 209 ? -8.188 6.090 -1.492 1.00 77.31 209 SER A C 1
ATOM 1668 O O . SER A 1 209 ? -8.897 6.054 -2.501 1.00 77.31 209 SER A O 1
ATOM 1670 N N . ASN A 1 210 ? -7.860 7.209 -0.831 1.00 64.75 210 ASN A N 1
ATOM 1671 C CA . ASN A 1 210 ? -8.313 8.592 -1.025 1.00 64.75 210 ASN A CA 1
ATOM 1672 C C . ASN A 1 210 ? -8.812 8.923 -2.442 1.00 64.75 210 ASN A C 1
ATOM 1674 O O . ASN A 1 210 ? -9.968 9.309 -2.603 1.00 64.75 210 ASN A O 1
ATOM 1678 N N . ASP A 1 211 ? -7.977 8.677 -3.451 1.00 55.97 211 ASP A N 1
ATOM 1679 C CA . ASP A 1 211 ? -8.102 9.202 -4.816 1.00 55.97 211 ASP A CA 1
ATOM 1680 C C . ASP A 1 211 ? -9.191 8.535 -5.691 1.00 55.97 211 ASP A C 1
ATOM 1682 O O . ASP A 1 211 ? -9.132 8.584 -6.916 1.00 55.97 211 ASP A O 1
ATOM 1686 N N . SER A 1 212 ? -10.173 7.857 -5.081 1.00 54.12 212 SER A N 1
ATOM 1687 C CA . SER A 1 212 ? -11.141 6.992 -5.775 1.00 54.12 212 SER A CA 1
ATOM 1688 C C . SER A 1 212 ? -12.586 7.495 -5.646 1.00 54.12 212 SER A C 1
ATOM 1690 O O . SER A 1 212 ? -13.243 7.289 -4.619 1.00 54.12 212 SER A O 1
ATOM 1692 N N . HIS A 1 213 ? -13.144 8.079 -6.708 1.00 50.62 213 HIS A N 1
ATOM 1693 C CA . HIS A 1 213 ? -14.330 8.943 -6.623 1.00 50.62 213 HIS A CA 1
ATOM 1694 C C . HIS A 1 213 ? -15.699 8.282 -6.862 1.00 50.62 213 HIS A C 1
ATOM 1696 O O . HIS A 1 213 ? -16.701 8.819 -6.390 1.00 50.62 213 HIS A O 1
ATOM 1702 N N . GLY A 1 214 ? -15.784 7.101 -7.481 1.00 54.38 214 GLY A N 1
ATOM 1703 C CA . GLY A 1 214 ? -17.067 6.408 -7.662 1.00 54.38 214 GLY A CA 1
ATOM 1704 C C . GLY A 1 214 ? -16.978 4.891 -7.863 1.00 54.38 214 GLY A C 1
ATOM 1705 O O . GLY A 1 214 ? -15.884 4.335 -7.982 1.00 54.38 214 GLY A O 1
ATOM 1706 N N . PRO A 1 215 ? -18.120 4.181 -7.912 1.00 52.44 215 PRO A N 1
ATOM 1707 C CA . PRO A 1 215 ? -18.151 2.752 -8.235 1.00 52.44 215 PRO A CA 1
ATOM 1708 C C . PRO A 1 215 ? -17.735 2.447 -9.686 1.00 52.44 215 PRO A C 1
ATOM 1710 O O . PRO A 1 215 ? -17.346 1.322 -9.981 1.00 52.44 215 PRO A O 1
ATOM 1713 N N . HIS A 1 216 ? -17.770 3.440 -10.582 1.00 51.81 216 HIS A N 1
ATOM 1714 C CA . HIS A 1 216 ? -17.356 3.301 -11.984 1.00 51.81 216 HIS A CA 1
ATOM 1715 C C . HIS A 1 216 ? -15.841 3.105 -12.167 1.00 51.81 216 HIS A C 1
ATOM 1717 O O . HIS A 1 216 ? -15.432 2.447 -13.118 1.00 51.81 216 HIS A O 1
ATOM 1723 N N . ASP A 1 217 ? -15.026 3.574 -11.220 1.00 55.03 217 ASP A N 1
ATOM 1724 C CA . ASP A 1 217 ? -13.554 3.505 -11.244 1.00 55.03 217 ASP A CA 1
ATOM 1725 C C . ASP A 1 217 ? -12.993 2.081 -11.008 1.00 55.03 217 ASP A C 1
ATOM 1727 O O . ASP A 1 217 ? -11.787 1.891 -10.855 1.00 55.03 217 ASP A O 1
ATOM 1731 N N . ARG A 1 218 ? -13.878 1.086 -10.849 1.00 61.19 218 ARG A N 1
ATOM 1732 C CA . ARG A 1 218 ? -13.624 -0.184 -10.139 1.00 61.19 218 ARG A CA 1
ATOM 1733 C C . ARG A 1 218 ? -14.284 -1.396 -10.809 1.00 61.19 218 ARG A C 1
ATOM 1735 O O . ARG A 1 218 ? -14.800 -2.288 -10.131 1.00 61.19 218 ARG A O 1
ATOM 1742 N N . ALA A 1 219 ? -14.309 -1.424 -12.141 1.00 54.34 219 ALA A N 1
ATOM 1743 C CA . ALA A 1 219 ? -14.818 -2.573 -12.892 1.00 54.34 219 ALA A CA 1
ATOM 1744 C C . ALA A 1 219 ? -14.157 -3.882 -12.406 1.00 54.34 219 ALA A C 1
ATOM 1746 O O . ALA A 1 219 ? -12.943 -3.946 -12.260 1.00 54.34 219 ALA A O 1
ATOM 1747 N N . GLY A 1 220 ? -14.965 -4.905 -12.104 1.00 62.91 220 GLY A N 1
ATOM 1748 C CA . GLY A 1 220 ? -14.495 -6.201 -11.587 1.00 62.91 220 GLY A CA 1
ATOM 1749 C C . GLY A 1 220 ? -14.470 -6.351 -10.057 1.00 62.91 220 GLY A C 1
ATOM 1750 O O . GLY A 1 220 ? -14.477 -7.480 -9.569 1.00 62.91 220 GLY A O 1
ATOM 1751 N N . VAL A 1 221 ? -14.523 -5.265 -9.275 1.00 72.00 221 VAL A N 1
ATOM 1752 C CA . VAL A 1 221 ? -14.475 -5.346 -7.802 1.00 72.00 221 VAL A CA 1
ATOM 1753 C C . VAL A 1 221 ? -15.861 -5.635 -7.213 1.00 72.00 221 VAL A C 1
ATOM 1755 O O . VAL A 1 221 ? -16.698 -4.745 -7.077 1.00 72.00 221 VAL A O 1
ATOM 1758 N N . THR A 1 222 ? -16.121 -6.886 -6.826 1.00 72.69 222 THR A N 1
ATOM 1759 C CA . THR A 1 222 ? -17.392 -7.281 -6.184 1.00 72.69 222 THR A CA 1
ATOM 1760 C C . THR A 1 222 ? -17.380 -7.121 -4.667 1.00 72.69 222 THR A C 1
ATOM 1762 O O . THR A 1 222 ? -18.412 -6.811 -4.075 1.00 72.69 222 THR A O 1
ATOM 1765 N N . GLU A 1 223 ? -16.225 -7.317 -4.030 1.00 84.69 223 GLU A N 1
ATOM 1766 C CA . GLU A 1 223 ? -16.074 -7.302 -2.575 1.00 84.69 223 GLU A CA 1
ATOM 1767 C C . GLU A 1 223 ? -15.039 -6.270 -2.145 1.00 84.69 223 GLU A C 1
ATOM 1769 O O . GLU A 1 223 ? -13.974 -6.155 -2.748 1.00 84.69 223 GLU A O 1
ATOM 1774 N N . LEU A 1 224 ? -15.348 -5.554 -1.067 1.00 88.12 224 LEU A N 1
ATOM 1775 C CA . LEU A 1 224 ? -14.457 -4.582 -0.458 1.00 88.12 224 LEU A CA 1
ATOM 1776 C C . LEU A 1 224 ? -14.327 -4.819 1.033 1.00 88.12 224 LEU A C 1
ATOM 1778 O O . LEU A 1 224 ? -15.240 -5.317 1.696 1.00 88.12 224 LEU A O 1
ATOM 1782 N N . TRP A 1 225 ? -13.175 -4.411 1.535 1.00 91.75 225 TRP A N 1
ATOM 1783 C CA . TRP A 1 225 ? -12.776 -4.514 2.920 1.00 91.75 225 TRP A CA 1
ATOM 1784 C C . TRP A 1 225 ? -12.399 -3.123 3.440 1.00 91.75 225 TRP A C 1
ATOM 1786 O O . TRP A 1 225 ? -12.160 -2.179 2.680 1.00 91.75 225 TRP A O 1
ATOM 1796 N N . PHE A 1 226 ? -12.356 -2.997 4.755 1.00 88.75 226 PHE A N 1
ATOM 1797 C CA . PHE A 1 226 ? -11.798 -1.856 5.467 1.00 88.75 226 PHE A CA 1
ATOM 1798 C C . PHE A 1 226 ? -11.075 -2.369 6.709 1.00 88.75 226 PHE A C 1
ATOM 1800 O O . PHE A 1 226 ? -11.335 -3.485 7.164 1.00 88.75 226 PHE A O 1
ATOM 1807 N N . LEU A 1 227 ? -10.141 -1.585 7.237 1.00 88.00 227 LEU A N 1
ATOM 1808 C CA . LEU A 1 227 ? -9.486 -1.912 8.493 1.00 88.00 227 LEU A CA 1
ATOM 1809 C C . LEU A 1 227 ? -10.288 -1.338 9.662 1.00 88.00 227 LEU A C 1
ATOM 1811 O O . LEU A 1 227 ? -10.670 -0.170 9.649 1.00 88.00 227 LEU A O 1
ATOM 1815 N N . GLU A 1 228 ? -10.500 -2.152 10.692 1.00 86.38 228 GLU A N 1
ATOM 1816 C CA . GLU A 1 228 ? -11.088 -1.720 11.959 1.00 86.38 228 GLU A CA 1
ATOM 1817 C C . GLU A 1 228 ? -10.329 -2.297 13.155 1.00 86.38 228 GLU A C 1
ATOM 1819 O O . GLU A 1 228 ? -9.636 -3.315 13.050 1.00 86.38 228 GLU A O 1
ATOM 1824 N N . HIS A 1 229 ? -10.466 -1.639 14.308 1.00 86.00 229 HIS A N 1
ATOM 1825 C CA . HIS A 1 229 ? -9.851 -2.082 15.554 1.00 86.00 229 HIS A CA 1
ATOM 1826 C C . HIS A 1 229 ? -10.293 -3.508 15.932 1.00 86.00 229 HIS A C 1
ATOM 1828 O O . HIS A 1 229 ? -11.448 -3.902 15.759 1.00 86.00 229 HIS A O 1
ATOM 1834 N N . SER A 1 230 ? -9.363 -4.275 16.497 1.00 87.00 230 SER A N 1
ATOM 1835 C CA . SER A 1 230 ? -9.579 -5.643 16.961 1.00 87.00 230 SER A CA 1
ATOM 1836 C C . SER A 1 230 ? -9.085 -5.803 18.394 1.00 87.00 230 SER A C 1
ATOM 1838 O O . SER A 1 230 ? -7.955 -5.441 18.709 1.00 87.00 230 SER A O 1
ATOM 1840 N N . GLU A 1 231 ? -9.889 -6.416 19.264 1.00 86.19 231 GLU A N 1
ATOM 1841 C CA . GLU A 1 231 ? -9.453 -6.793 20.619 1.00 86.19 231 GLU A CA 1
ATOM 1842 C C . GLU A 1 231 ? -8.322 -7.835 20.591 1.00 86.19 231 GLU A C 1
ATOM 1844 O O . GLU A 1 231 ? -7.470 -7.865 21.478 1.00 86.19 231 GLU A O 1
ATOM 1849 N N . THR A 1 232 ? -8.282 -8.665 19.544 1.00 88.44 232 THR A N 1
ATOM 1850 C CA . THR A 1 232 ? -7.230 -9.666 19.328 1.00 88.44 232 THR A CA 1
ATOM 1851 C C . THR A 1 232 ? -6.204 -9.167 18.305 1.00 88.44 232 THR A C 1
ATOM 1853 O O . THR A 1 232 ? -6.598 -8.647 17.256 1.00 88.44 232 THR A O 1
ATOM 1856 N N . PRO A 1 233 ? -4.892 -9.305 18.571 1.00 89.94 233 PRO A N 1
ATOM 1857 C CA . PRO A 1 233 ? -3.864 -8.891 17.627 1.00 89.94 233 PRO A CA 1
ATOM 1858 C C . PRO A 1 233 ? -3.786 -9.839 16.422 1.00 89.94 233 PRO A C 1
ATOM 1860 O O . PRO A 1 233 ? -3.951 -11.051 16.556 1.00 89.94 233 PRO A O 1
ATOM 1863 N N . ASN A 1 234 ? -3.474 -9.281 15.254 1.00 89.62 234 ASN A N 1
ATOM 1864 C CA . ASN A 1 234 ? -3.286 -10.018 14.004 1.00 89.62 234 ASN A CA 1
ATOM 1865 C C . ASN A 1 234 ? -1.928 -10.763 13.932 1.00 89.62 234 ASN A C 1
ATOM 1867 O O . ASN A 1 234 ? -1.119 -10.726 14.864 1.00 89.62 234 ASN A O 1
ATOM 1871 N N . ALA A 1 235 ? -1.635 -11.405 12.793 1.00 84.69 235 ALA A N 1
ATOM 1872 C CA . ALA A 1 235 ? -0.383 -12.142 12.540 1.00 84.69 235 ALA A CA 1
ATOM 1873 C C . ALA A 1 235 ? 0.910 -11.285 12.567 1.00 84.69 235 ALA A C 1
ATOM 1875 O O . ALA A 1 235 ? 2.025 -11.832 12.548 1.00 84.69 235 ALA A O 1
ATOM 1876 N N . SER A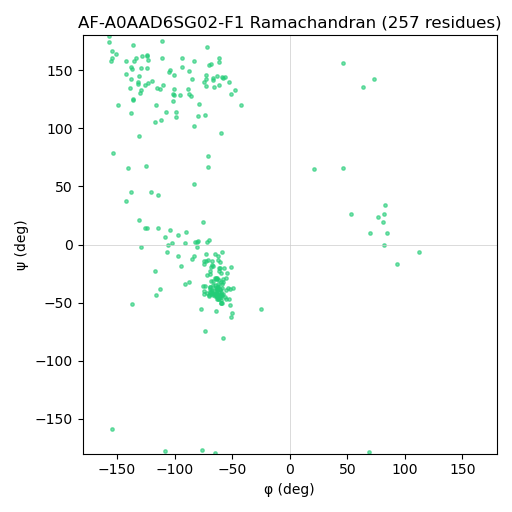 1 236 ? 0.762 -9.959 12.615 1.00 82.06 236 SER A N 1
ATOM 1877 C CA . SER A 1 236 ? 1.818 -8.946 12.753 1.00 82.06 236 SER A CA 1
ATOM 1878 C C . SER A 1 236 ? 1.850 -8.320 14.155 1.00 82.06 236 SER A C 1
ATOM 1880 O O . SER A 1 236 ? 2.699 -7.482 14.450 1.00 82.06 236 SER A O 1
ATOM 1882 N N . GLY A 1 237 ? 0.952 -8.745 15.049 1.00 86.62 237 GLY A N 1
ATOM 1883 C CA . GLY A 1 237 ? 0.908 -8.328 16.444 1.00 86.62 237 GLY A CA 1
ATOM 1884 C C . GLY A 1 237 ? 0.164 -7.021 16.725 1.00 86.62 237 GLY A C 1
ATOM 1885 O O . GLY A 1 237 ? 0.261 -6.547 17.862 1.00 86.62 237 GLY A O 1
ATOM 1886 N N . ARG A 1 238 ? -0.549 -6.460 15.736 1.00 86.56 238 AR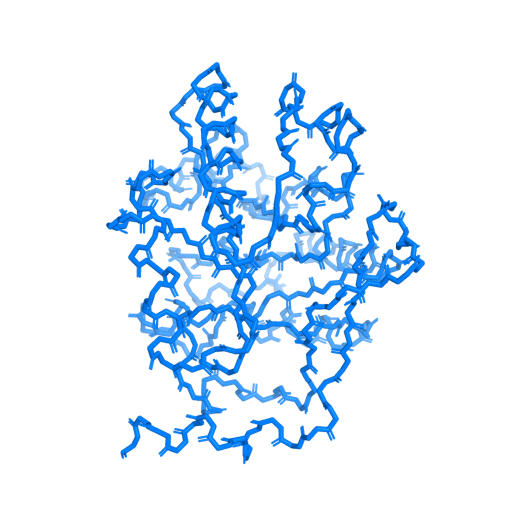G A N 1
ATOM 1887 C CA . ARG A 1 238 ? -1.298 -5.193 15.822 1.00 86.56 238 ARG A CA 1
ATOM 1888 C C . ARG A 1 238 ? -2.797 -5.433 16.019 1.00 86.56 238 ARG A C 1
ATOM 1890 O O . ARG A 1 238 ? -3.351 -6.402 15.506 1.00 86.56 238 ARG A O 1
ATOM 1897 N N . ASN A 1 239 ? -3.449 -4.547 16.769 1.00 87.94 239 ASN A N 1
ATOM 1898 C CA . ASN A 1 239 ? -4.860 -4.634 17.172 1.00 87.94 239 ASN A CA 1
ATOM 1899 C C . ASN A 1 239 ? -5.813 -4.110 16.084 1.00 87.94 239 ASN A C 1
ATOM 1901 O O . ASN A 1 239 ? -6.668 -3.259 16.322 1.00 87.94 239 ASN A O 1
ATOM 1905 N N . ILE A 1 240 ? -5.654 -4.627 14.866 1.00 89.19 240 ILE A N 1
ATOM 1906 C CA . ILE A 1 240 ? -6.451 -4.247 13.704 1.00 89.19 240 ILE A CA 1
ATOM 1907 C C . ILE A 1 240 ? -6.737 -5.475 12.836 1.00 89.19 240 ILE A C 1
ATOM 1909 O O . ILE A 1 240 ? -5.913 -6.389 12.741 1.00 89.19 240 ILE A O 1
ATOM 1913 N N . LYS A 1 241 ? -7.902 -5.496 12.192 1.00 91.75 241 LYS A N 1
ATOM 1914 C CA . LYS A 1 241 ? -8.324 -6.565 11.279 1.00 91.75 241 LYS A CA 1
ATOM 1915 C C . LYS A 1 241 ? -8.975 -5.981 10.032 1.00 91.75 241 LYS A C 1
ATOM 1917 O O . LYS A 1 241 ? -9.591 -4.920 10.092 1.00 91.75 241 LYS A O 1
ATOM 1922 N N . ALA A 1 242 ? -8.868 -6.699 8.919 1.00 92.75 242 ALA A N 1
ATOM 1923 C CA . ALA A 1 242 ? -9.665 -6.410 7.737 1.00 92.75 242 ALA A CA 1
ATOM 1924 C C . ALA A 1 242 ? -11.077 -6.982 7.928 1.00 92.75 242 ALA A C 1
ATOM 1926 O O . ALA A 1 242 ? -11.242 -8.192 8.091 1.00 92.75 242 ALA A O 1
ATOM 1927 N N . THR A 1 243 ? -12.088 -6.120 7.870 1.00 90.88 243 THR A N 1
ATOM 1928 C CA . THR A 1 243 ? -13.506 -6.487 7.905 1.00 90.88 243 THR A CA 1
ATOM 1929 C C . THR A 1 243 ? -14.133 -6.229 6.539 1.00 90.88 243 THR A C 1
ATOM 1931 O O . THR A 1 243 ? -13.858 -5.225 5.882 1.00 90.88 243 THR A O 1
ATOM 1934 N N . LYS A 1 244 ? -14.955 -7.174 6.082 1.00 90.50 244 LYS A N 1
ATOM 1935 C CA . LYS A 1 244 ? -15.680 -7.087 4.813 1.00 90.50 244 LYS A CA 1
ATOM 1936 C C . LYS A 1 244 ? -16.819 -6.074 4.932 1.00 90.50 244 LYS A C 1
ATOM 1938 O O . LYS A 1 244 ? -17.477 -5.995 5.963 1.00 90.50 244 LYS A O 1
ATOM 1943 N N . MET A 1 245 ? -17.077 -5.309 3.877 1.00 84.00 245 MET A N 1
ATOM 1944 C CA . MET A 1 245 ? -18.229 -4.409 3.833 1.00 84.00 245 MET A CA 1
ATOM 1945 C C . MET A 1 245 ? -19.525 -5.219 3.653 1.00 84.00 245 MET A C 1
ATOM 1947 O O . MET A 1 245 ? -19.762 -5.779 2.585 1.00 84.00 245 MET A O 1
ATOM 1951 N N . ASP A 1 246 ? -20.370 -5.258 4.688 1.00 70.06 246 ASP A N 1
ATOM 1952 C CA . ASP A 1 246 ? -21.629 -6.032 4.706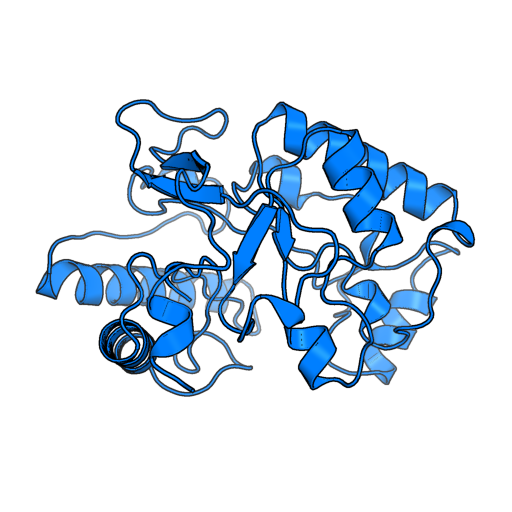 1.00 70.06 246 ASP A CA 1
ATOM 1953 C C . ASP A 1 246 ? -22.718 -5.494 3.761 1.00 70.06 246 ASP A C 1
ATOM 1955 O O . ASP A 1 246 ? -23.655 -6.204 3.393 1.00 70.06 246 ASP A O 1
ATOM 1959 N N . ARG A 1 247 ? -22.637 -4.212 3.396 1.00 66.38 247 ARG A N 1
ATOM 1960 C CA . ARG A 1 247 ? -23.596 -3.552 2.500 1.00 66.38 247 ARG A CA 1
ATOM 1961 C C . ARG A 1 247 ? -23.093 -3.611 1.057 1.00 66.38 247 ARG A C 1
ATOM 1963 O O . ARG A 1 247 ? -21.879 -3.590 0.857 1.00 66.38 247 ARG A O 1
ATOM 1970 N N . PRO A 1 248 ? -23.984 -3.596 0.045 1.00 69.12 248 PRO A N 1
ATOM 1971 C CA . PRO A 1 248 ? -23.582 -3.376 -1.342 1.00 69.12 248 PRO A CA 1
ATOM 1972 C C . PRO A 1 248 ? -22.907 -2.004 -1.448 1.00 69.12 248 PRO A C 1
ATOM 1974 O O . PRO A 1 248 ? -23.568 -0.974 -1.547 1.00 69.12 248 PRO A O 1
ATOM 1977 N N . TRP A 1 249 ? -21.576 -1.999 -1.380 1.00 70.50 249 TRP A N 1
ATOM 1978 C CA . TRP A 1 249 ? -20.757 -0.803 -1.184 1.00 70.50 249 TRP A CA 1
ATOM 1979 C C . TRP A 1 249 ? -20.988 0.250 -2.273 1.00 70.50 249 TRP A C 1
ATOM 1981 O O . TRP A 1 249 ? -20.948 1.441 -1.984 1.00 70.50 249 TRP A O 1
ATOM 1991 N N . ALA A 1 250 ? -21.296 -0.179 -3.501 1.00 68.12 250 ALA A N 1
ATOM 1992 C CA . ALA A 1 250 ? -21.608 0.682 -4.640 1.00 68.12 250 ALA A CA 1
ATOM 1993 C C . ALA A 1 250 ? -22.929 1.464 -4.484 1.00 68.12 250 ALA A C 1
ATOM 1995 O O . ALA A 1 250 ? -23.136 2.453 -5.181 1.00 68.12 250 ALA A O 1
ATOM 1996 N N . ALA A 1 251 ? -23.807 1.042 -3.569 1.00 70.44 251 ALA A N 1
ATOM 1997 C CA . ALA A 1 251 ? -25.068 1.701 -3.229 1.00 70.44 251 ALA A CA 1
ATOM 1998 C C . ALA A 1 251 ? -25.005 2.461 -1.886 1.00 70.44 251 ALA A C 1
ATOM 2000 O O . ALA A 1 251 ? -26.043 2.849 -1.350 1.00 70.44 251 ALA A O 1
ATOM 2001 N N . ASP A 1 252 ? -23.811 2.662 -1.313 1.00 73.50 252 ASP A N 1
ATOM 2002 C CA . ASP A 1 252 ? -23.664 3.456 -0.092 1.00 73.50 252 ASP A CA 1
ATOM 2003 C C . ASP A 1 252 ? -24.028 4.933 -0.339 1.00 73.50 252 ASP A C 1
ATOM 2005 O O . ASP A 1 252 ? -23.608 5.545 -1.324 1.00 73.50 252 ASP A O 1
ATOM 2009 N N . ALA A 1 253 ? -24.791 5.523 0.585 1.00 73.75 253 ALA A N 1
ATOM 2010 C CA . ALA A 1 253 ? -25.264 6.904 0.490 1.00 73.75 253 ALA A CA 1
ATOM 2011 C C . ALA A 1 253 ? -24.130 7.948 0.468 1.00 73.75 253 ALA A C 1
ATOM 2013 O O . ALA A 1 253 ? -24.378 9.108 0.131 1.00 73.75 253 ALA A O 1
ATOM 2014 N N . PHE A 1 254 ? -22.890 7.559 0.796 1.00 72.25 254 PHE A N 1
ATOM 2015 C CA . PHE A 1 254 ? -21.706 8.374 0.550 1.00 72.25 254 PHE A CA 1
ATOM 2016 C C . PHE A 1 254 ? -21.621 8.828 -0.916 1.00 72.25 254 PHE A C 1
ATOM 2018 O O . PHE A 1 254 ? -21.386 10.006 -1.176 1.00 72.25 254 PHE A O 1
ATOM 2025 N N . TRP A 1 255 ? -21.815 7.923 -1.882 1.00 69.88 255 TRP A N 1
ATOM 2026 C CA . TRP A 1 255 ? -21.582 8.222 -3.304 1.00 69.88 255 TRP A CA 1
ATOM 2027 C C . TRP A 1 255 ? -22.569 9.252 -3.858 1.00 69.88 255 TRP A C 1
ATOM 2029 O O . TRP A 1 255 ? -22.207 10.073 -4.692 1.00 69.88 255 TRP A O 1
ATOM 2039 N N . THR A 1 256 ? -23.794 9.266 -3.331 1.00 66.94 256 THR A N 1
ATOM 2040 C CA . THR A 1 256 ? -24.858 10.209 -3.710 1.00 66.94 256 THR A CA 1
ATOM 2041 C C . THR A 1 256 ? -24.743 11.589 -3.051 1.00 66.94 256 THR A C 1
ATOM 2043 O O . THR A 1 256 ? -25.623 12.422 -3.232 1.00 66.94 256 THR A O 1
ATOM 2046 N N . ARG A 1 257 ? -23.701 11.856 -2.245 1.00 63.06 257 ARG A N 1
ATOM 2047 C CA . ARG A 1 257 ? -23.474 13.182 -1.628 1.00 63.06 257 ARG A CA 1
ATOM 2048 C C . ARG A 1 257 ? -22.728 14.173 -2.525 1.00 63.06 257 ARG A C 1
ATOM 2050 O O . ARG A 1 257 ? -22.667 15.349 -2.179 1.00 63.06 257 ARG A O 1
ATOM 2057 N N . PHE A 1 258 ? -22.150 13.701 -3.628 1.00 55.00 258 PHE A N 1
ATOM 2058 C CA . PHE A 1 258 ? -21.266 14.478 -4.508 1.00 55.00 258 PHE A CA 1
ATOM 2059 C C . PHE A 1 258 ? -21.723 14.473 -5.978 1.00 55.00 258 PHE A C 1
ATOM 2061 O O . PHE A 1 258 ? -20.952 14.846 -6.859 1.00 55.00 258 PHE A O 1
ATOM 2068 N N . SER A 1 259 ? -22.965 14.041 -6.223 1.00 46.31 259 SER A N 1
ATOM 2069 C CA . SER A 1 259 ? -23.670 14.055 -7.513 1.00 46.31 259 SER A CA 1
ATOM 2070 C C . SER A 1 259 ? -24.583 15.271 -7.646 1.00 46.31 259 SER A C 1
ATOM 2072 O O . SER A 1 259 ? -25.373 15.459 -6.691 1.00 46.31 259 SER A O 1
#

InterPro domains:
  IPR004013 PHP domain [PF02811] (5-179)
  IPR010140 Histidinol phosphate phosphatase, HisJ [PTHR21039] (1-256)
  IPR010140 Histidinol phosphate phosphatase, HisJ [TIGR01856] (3-217)
  IPR016195 Polymerase/histidinol phosphatase-like [SSF89550] (1-224)

Mean predicted aligned error: 8.92 Å